Protein AF-A0A7S4MUP8-F1 (afdb_monomer_lite)

Secondary structure (DSSP, 8-state):
--------------PPPP----------------HHHHHHHHHHTT--SSPPPTT-----EES---PPPPP-----------------EEEEEEE-TT-B-HHHHSPP---SS----PPPPEE-TTEEEETTTTEEEE-S-EEEEEEEETTEEEEEEE---SS----TT-EEEEEEEEEETTTEEEEE-SSSSPEEEEEEEETT--SSS-----TT-EEEEEEEE--SSSPPEEEES--TTTGGGTTPPP--TTSTT-SSEEE-SSEEEE--HHHHHHHTSTT-HHHHHHHHTT---EEEE-TTSEEEEE-SSHHHHHHHHHHHHHHTTS-HHHHHHHHHHHHHHHHHHHH--

Organism: NCBI:txid265563

Foldseek 3Di:
DDDDDDDDDDDDDDDDDDDDDQDDDDFDDDPVPPPVVVVVVCVVVVNDDDDDPPPPDLDAAALFAQDDDDDDDDDDDDDDDDDRDFFDKAWDDWAAFFDWCCPVQPPDPPPDDDDDPQDHEAEDEQWDQDPVVRTIGGHHTAIWIWGDHPRYIYIYGDDFDQADDDDALFKAKWFFQDQPPVFWTFTDRSHPATEIEGQQLAQQDDPVRTDDDDGGWMWTWGFHDDPPVDHTYIGQFQPDCNSSSSRQDRDGQPDPSRSTDTDPDFDKDAATLVLLVLVSYNPRLLVVLLVVLSFRKYWDGGSRRIITIDDPDVLSSVLSNVLSRVVVPDDSVVSNVSSVVSSVVSVVVVVVD

pLDDT: mean 72.0, std 25.89, range [21.95, 96.06]

InterPro domains:
  IPR004088 K Homology domain, type 1 [PF15985] (266-314)
  IPR012340 Nucleic acid-binding, OB-fold [G3DSA:2.40.50.140] (166-240)
  IPR012340 Nucleic acid-binding, OB-fold [SSF50249] (162-247)
  IPR026699 Exosome complex RNA-binding protein 1/RRP40/RRP4 [PTHR21321] (93-347)
  IPR036612 K Homology domain, type 1 superfamily [G3DSA:3.30.1370.10] (259-345)
  IPR036612 K Homology domain, type 1 superfamily [SSF54791] (265-346)
  IPR049469 Exosome complex component RRP40, type I KH domain [cd22526] (265-343)

Sequence (353 aa):
ATNSTQLKSTLCYSASPPYHRRHYPRAVVVEVSWERKLYREAAIAGLIRKPPPASASTRIRIIDLPKTANMTSGGGDASSSSGGGGGALTALTVVLPGEDVTSHVLPPDASGGKAKKVRPPKLGSGLRYDPSSRTVAATSAGRLYRRTAGQTSTYMILSNSRRYLPRVGDRIVGIVEETAGGEYYRLNVFGSHPALLHNLSFEGATKRNRPYLSPGSLLYCRVSEVTGVTDPEVSCKVAGDGLADGGARRRDWMTDECTYGELKGGTVLRTSLGLARELLRPDNVVLECLGKAGLAFEVAVGANGLVWVHSDQPEHTVLVCNAVRNSEVMTPPQVRGMVAALVKTVRRDMEEN

Radius of gyration: 25.33 Å; chains: 1; bounding box: 102×39×72 Å

Structure (mmCIF, N/CA/C/O backbone):
data_AF-A0A7S4MUP8-F1
#
_entry.id   AF-A0A7S4MUP8-F1
#
loop_
_atom_site.group_PDB
_atom_site.id
_atom_site.type_symbol
_atom_site.label_atom_id
_atom_site.label_alt_id
_atom_site.label_comp_id
_atom_site.label_asym_id
_atom_site.label_entity_id
_atom_site.label_seq_id
_atom_site.pdbx_PDB_ins_code
_atom_site.Cartn_x
_atom_site.Cartn_y
_atom_site.Cartn_z
_atom_site.occupancy
_atom_site.B_iso_or_equiv
_atom_site.auth_seq_id
_atom_site.auth_comp_id
_atom_site.auth_asym_id
_atom_site.auth_atom_id
_atom_site.pdbx_PDB_model_num
ATOM 1 N N . ALA A 1 1 ? 61.645 3.321 -32.541 1.00 32.91 1 ALA A N 1
ATOM 2 C CA . ALA A 1 1 ? 61.359 3.388 -31.098 1.00 32.91 1 ALA A CA 1
ATOM 3 C C . ALA A 1 1 ? 60.105 4.236 -30.891 1.00 32.91 1 ALA A C 1
ATOM 5 O O . ALA A 1 1 ? 60.098 5.389 -31.289 1.00 32.91 1 ALA A O 1
ATOM 6 N N . THR A 1 2 ? 59.051 3.587 -30.383 1.00 30.72 2 THR A N 1
ATOM 7 C CA . THR A 1 2 ? 57.876 4.125 -29.659 1.00 30.72 2 THR A CA 1
ATOM 8 C C . THR A 1 2 ? 57.058 5.282 -30.258 1.00 30.72 2 THR A C 1
ATOM 10 O O . THR A 1 2 ? 57.292 6.449 -29.960 1.00 30.72 2 THR A O 1
ATOM 13 N N . ASN A 1 3 ? 55.987 4.905 -30.970 1.00 24.45 3 ASN A N 1
ATOM 14 C CA . ASN A 1 3 ? 54.716 5.637 -31.023 1.00 24.45 3 ASN A CA 1
ATOM 15 C C . ASN A 1 3 ? 54.017 5.539 -29.653 1.00 24.45 3 ASN A C 1
ATOM 17 O O . ASN A 1 3 ? 53.851 4.428 -29.149 1.00 24.45 3 ASN A O 1
ATOM 21 N N . SER A 1 4 ? 53.567 6.657 -29.076 1.00 27.50 4 SER A N 1
ATOM 22 C CA . SER A 1 4 ? 52.691 6.666 -27.897 1.00 27.50 4 SER A CA 1
ATOM 23 C C . SER A 1 4 ? 51.293 7.177 -28.262 1.00 27.50 4 SER A C 1
ATOM 25 O O . SER A 1 4 ? 51.043 8.353 -28.503 1.00 27.50 4 SER A O 1
ATOM 27 N N . THR A 1 5 ? 50.355 6.239 -28.315 1.00 26.94 5 THR A N 1
ATOM 28 C CA . THR A 1 5 ? 48.909 6.457 -28.365 1.00 26.94 5 THR A CA 1
ATOM 29 C C . THR A 1 5 ? 48.400 6.916 -26.997 1.00 26.94 5 THR A C 1
ATOM 31 O O . THR A 1 5 ? 48.432 6.140 -26.044 1.00 26.94 5 THR A O 1
ATOM 34 N N . GLN A 1 6 ? 47.885 8.145 -26.890 1.00 26.55 6 GLN A N 1
ATOM 35 C CA . GLN A 1 6 ? 47.022 8.548 -25.773 1.00 26.55 6 GLN A CA 1
ATOM 36 C C . GLN A 1 6 ? 45.551 8.312 -26.138 1.00 26.55 6 GLN A C 1
ATOM 38 O O . GLN A 1 6 ? 44.975 9.005 -26.975 1.00 26.55 6 GLN A O 1
ATOM 43 N N . LEU A 1 7 ? 44.943 7.328 -25.477 1.00 23.34 7 LEU A N 1
ATOM 44 C CA . LEU A 1 7 ? 43.499 7.107 -25.431 1.00 23.34 7 LEU A CA 1
ATOM 45 C C . LEU A 1 7 ? 42.840 8.218 -24.597 1.00 23.34 7 LEU A C 1
ATOM 47 O O . LEU A 1 7 ? 43.040 8.287 -23.387 1.00 23.34 7 LEU A O 1
ATOM 51 N N . LYS A 1 8 ? 42.028 9.072 -25.230 1.00 23.56 8 LYS A N 1
ATOM 52 C CA . LYS A 1 8 ? 41.063 9.937 -24.533 1.00 23.56 8 LYS A CA 1
ATOM 53 C C . LYS A 1 8 ? 39.760 9.164 -24.338 1.00 23.56 8 LYS A C 1
ATOM 55 O O . LYS A 1 8 ? 39.010 8.951 -25.288 1.00 23.56 8 LYS A O 1
ATOM 60 N N . SER A 1 9 ? 39.483 8.756 -23.105 1.00 22.91 9 SER A N 1
ATOM 61 C CA . SER A 1 9 ? 38.186 8.228 -22.685 1.00 22.91 9 SER A CA 1
ATOM 62 C C . SER A 1 9 ? 37.160 9.364 -22.634 1.00 22.91 9 SER A C 1
ATOM 64 O O . SER A 1 9 ? 37.208 10.243 -21.778 1.00 22.91 9 SER A O 1
ATOM 66 N N . THR A 1 10 ? 36.219 9.368 -23.576 1.00 23.52 10 THR A N 1
ATOM 67 C CA . THR A 1 10 ? 35.037 10.238 -23.517 1.00 23.52 10 THR A CA 1
ATOM 68 C C . THR A 1 10 ? 33.916 9.455 -22.841 1.00 23.52 10 THR A C 1
ATOM 70 O O . THR A 1 10 ? 33.230 8.656 -23.470 1.00 23.52 10 THR A O 1
ATOM 73 N N . LEU A 1 11 ? 33.768 9.643 -21.530 1.00 22.59 11 LEU A N 1
ATOM 74 C CA . LEU A 1 11 ? 32.592 9.216 -20.775 1.00 22.59 11 LEU A CA 1
ATOM 75 C C . LEU A 1 11 ? 31.428 10.147 -21.140 1.00 22.59 11 LEU A C 1
ATOM 77 O O . LEU A 1 11 ? 31.345 11.276 -20.659 1.00 22.59 11 LEU A O 1
ATOM 81 N N . CYS A 1 12 ? 30.533 9.687 -22.012 1.00 22.53 12 CYS A N 1
ATOM 82 C CA . CYS A 1 12 ? 29.264 10.359 -22.264 1.00 22.53 12 CYS A CA 1
ATOM 83 C C . CYS A 1 12 ? 28.338 10.172 -21.052 1.00 22.53 12 CYS A C 1
ATOM 85 O O . CYS A 1 12 ? 27.703 9.133 -20.892 1.00 22.53 12 CYS A O 1
ATOM 87 N N . TYR A 1 13 ? 28.256 11.199 -20.207 1.00 22.00 13 TYR A N 1
ATOM 88 C CA . TYR A 1 13 ? 27.188 11.367 -19.223 1.00 22.00 13 TYR A CA 1
ATOM 89 C C . TYR A 1 13 ? 25.852 11.506 -19.973 1.00 22.00 13 TYR A C 1
ATOM 91 O O . TYR A 1 13 ? 25.621 12.500 -20.664 1.00 22.00 13 TYR A O 1
ATOM 99 N N . SER A 1 14 ? 24.964 10.513 -19.873 1.00 23.41 14 SER A N 1
ATOM 100 C CA . SER A 1 14 ? 23.588 10.654 -20.354 1.00 23.41 14 SER A CA 1
ATOM 101 C C . SER A 1 14 ? 22.820 11.545 -19.378 1.00 23.41 14 SER A C 1
ATOM 103 O O . SER A 1 14 ? 22.466 11.117 -18.280 1.00 23.41 14 SER A O 1
ATOM 105 N N . ALA A 1 15 ? 22.593 12.795 -19.769 1.00 22.56 15 ALA A N 1
ATOM 106 C CA . ALA A 1 15 ? 21.774 13.740 -19.028 1.00 22.56 15 ALA A CA 1
ATOM 107 C C . ALA A 1 15 ? 20.335 13.213 -18.858 1.00 22.56 15 ALA A C 1
ATOM 109 O O . ALA A 1 15 ? 19.653 12.887 -19.831 1.00 22.56 15 ALA A O 1
ATOM 110 N N . SER A 1 16 ? 19.875 13.146 -17.609 1.00 23.06 16 SER A N 1
ATOM 111 C CA . SER A 1 16 ? 18.488 12.853 -17.244 1.00 23.06 16 SER A CA 1
ATOM 112 C C . SER A 1 16 ? 17.545 13.940 -17.787 1.00 23.06 16 SER A C 1
ATOM 114 O O . SER A 1 16 ? 17.821 15.126 -17.591 1.00 23.06 16 SER A O 1
ATOM 116 N N . PRO A 1 17 ? 16.422 13.598 -18.445 1.00 22.45 17 PRO A N 1
ATOM 117 C CA . PRO A 1 17 ? 15.478 14.600 -18.925 1.00 22.45 17 PRO A CA 1
ATOM 118 C C . PRO A 1 17 ? 14.646 15.198 -17.770 1.00 22.45 17 PRO A C 1
ATOM 120 O O . PRO A 1 17 ? 14.425 14.535 -16.753 1.00 22.45 17 PRO A O 1
ATOM 123 N N . PRO A 1 18 ? 14.142 16.438 -17.921 1.00 23.48 18 PRO A N 1
ATOM 124 C CA . PRO A 1 18 ? 13.444 17.162 -16.862 1.00 23.48 18 PRO A CA 1
ATOM 125 C C . PRO A 1 18 ? 12.085 16.530 -16.513 1.00 23.48 18 PRO A C 1
ATOM 127 O O . PRO A 1 18 ? 11.297 16.145 -17.382 1.00 23.48 18 PRO A O 1
ATOM 130 N N . TYR A 1 19 ? 11.801 16.452 -15.210 1.00 26.02 19 TYR A N 1
ATOM 131 C CA . TYR A 1 19 ? 10.554 15.950 -14.630 1.00 26.02 19 TYR A CA 1
ATOM 132 C C . TYR A 1 19 ? 9.358 16.844 -15.005 1.00 26.02 19 TYR A C 1
ATOM 134 O O . TYR A 1 19 ? 9.199 17.951 -14.492 1.00 26.02 19 TYR A O 1
ATOM 142 N N . HIS A 1 20 ? 8.460 16.345 -15.858 1.00 23.77 20 HIS A N 1
ATOM 143 C CA . HIS A 1 20 ? 7.166 16.986 -16.103 1.00 23.77 20 HIS A CA 1
ATOM 144 C C . HIS A 1 20 ? 6.154 16.632 -15.002 1.00 23.77 20 HIS A C 1
ATOM 146 O O . HIS A 1 20 ? 5.812 15.463 -14.799 1.00 23.77 20 HIS A O 1
ATOM 152 N N . ARG A 1 21 ? 5.639 17.672 -14.329 1.00 24.55 21 ARG A N 1
ATOM 153 C CA . ARG A 1 21 ? 4.486 17.618 -13.416 1.00 24.55 21 ARG A CA 1
ATOM 154 C C . ARG A 1 21 ? 3.283 16.974 -14.112 1.00 24.55 21 ARG A C 1
ATOM 156 O O . ARG A 1 21 ? 2.872 17.408 -15.187 1.00 24.55 21 ARG A O 1
ATOM 163 N N . ARG A 1 22 ? 2.700 15.947 -13.485 1.00 28.09 22 ARG A N 1
ATOM 164 C CA . ARG A 1 22 ? 1.406 15.386 -13.893 1.00 28.09 22 ARG A CA 1
ATOM 165 C C . ARG A 1 22 ? 0.297 16.341 -13.447 1.00 28.09 22 ARG A C 1
ATOM 167 O O . ARG A 1 22 ? 0.105 16.524 -12.251 1.00 28.09 22 ARG A O 1
ATOM 174 N N . HIS A 1 23 ? -0.421 16.927 -14.401 1.00 21.98 23 HIS A N 1
ATOM 175 C CA . HIS A 1 23 ? -1.696 17.594 -14.144 1.00 21.98 23 HIS A CA 1
ATOM 176 C C . HIS A 1 23 ? -2.782 16.530 -13.947 1.00 21.98 23 HIS A C 1
ATOM 178 O O . HIS A 1 23 ? -3.037 15.738 -14.855 1.00 21.98 23 HIS A O 1
ATOM 184 N N . TYR A 1 24 ? -3.414 16.520 -12.775 1.00 26.86 24 TYR A N 1
ATOM 185 C CA . TYR A 1 24 ? -4.692 15.845 -12.555 1.00 26.86 24 TYR A CA 1
ATOM 186 C C . TYR A 1 24 ? -5.810 16.902 -12.448 1.00 26.86 24 TYR A C 1
ATOM 188 O O . TYR A 1 24 ? -5.550 18.031 -12.024 1.00 26.86 24 TYR A O 1
ATOM 196 N N . PRO A 1 25 ? -7.043 16.586 -12.874 1.00 24.00 25 PRO A N 1
ATOM 197 C CA . PRO A 1 25 ? -8.175 17.495 -12.749 1.00 24.00 25 PRO A CA 1
ATOM 198 C C . PRO A 1 25 ? -8.601 17.698 -11.283 1.00 24.00 25 PRO A C 1
ATOM 200 O O . PRO A 1 25 ? -8.337 16.877 -10.410 1.00 24.00 25 PRO A O 1
ATOM 203 N N . ARG A 1 26 ? -9.243 18.850 -11.061 1.00 25.00 26 ARG A N 1
ATOM 204 C CA . ARG A 1 26 ? -9.629 19.484 -9.788 1.00 25.00 26 ARG A CA 1
ATOM 205 C C . ARG A 1 26 ? -10.250 18.528 -8.755 1.00 25.00 26 ARG A C 1
ATOM 207 O O . ARG A 1 26 ? -11.193 17.810 -9.070 1.00 25.00 26 ARG A O 1
ATOM 214 N N . ALA A 1 27 ? -9.779 18.613 -7.507 1.00 25.55 27 ALA A N 1
ATOM 215 C CA . ALA A 1 27 ? -10.305 17.871 -6.362 1.00 25.55 27 ALA A CA 1
ATOM 216 C C . ALA A 1 27 ? -11.197 18.755 -5.469 1.00 25.55 27 ALA A C 1
ATOM 218 O O . ALA A 1 27 ? -10.834 19.878 -5.118 1.00 25.55 27 ALA A O 1
ATOM 219 N N . VAL A 1 28 ? -12.351 18.212 -5.075 1.00 22.22 28 VAL A N 1
ATOM 220 C CA . VAL A 1 28 ? -13.222 18.723 -4.009 1.00 22.22 28 VAL A CA 1
ATOM 221 C C . VAL A 1 28 ? -13.242 17.675 -2.898 1.00 22.22 28 VAL A C 1
ATOM 223 O O . VAL A 1 28 ? -13.447 16.487 -3.152 1.00 22.22 28 VAL A O 1
ATOM 226 N N . VAL A 1 29 ? -13.030 18.124 -1.662 1.00 25.91 29 VAL A N 1
ATOM 227 C CA . VAL A 1 29 ? -13.258 17.342 -0.442 1.00 25.91 29 VAL A CA 1
ATOM 228 C C . VAL A 1 29 ? -14.722 16.898 -0.450 1.00 25.91 29 VAL A C 1
ATOM 230 O O . VAL A 1 29 ? -15.600 17.747 -0.339 1.00 25.91 29 VAL A O 1
ATOM 233 N N . VAL A 1 30 ? -15.008 15.596 -0.584 1.00 23.12 30 VAL A N 1
ATOM 234 C CA . VAL A 1 30 ? -16.360 15.100 -0.250 1.00 23.12 30 VAL A CA 1
ATOM 235 C C . VAL A 1 30 ? -16.336 14.613 1.182 1.00 23.12 30 VAL A C 1
ATOM 237 O O . VAL A 1 30 ? -15.930 13.490 1.473 1.00 23.12 30 VAL A O 1
ATOM 240 N N . GLU A 1 31 ? -16.710 15.541 2.054 1.00 23.02 31 GLU A N 1
ATOM 241 C CA . GLU A 1 31 ? -17.488 15.255 3.246 1.00 23.02 31 GLU A CA 1
ATOM 242 C C . GLU A 1 31 ? -18.762 14.551 2.758 1.00 23.02 31 GLU A C 1
ATOM 244 O O . GLU A 1 31 ? -19.557 15.125 2.011 1.00 23.02 31 GLU A O 1
ATOM 249 N N . VAL A 1 32 ? -18.941 13.281 3.109 1.00 25.19 32 VAL A N 1
ATOM 250 C CA . VAL A 1 32 ? -20.196 12.561 2.862 1.00 25.19 32 VAL A CA 1
ATOM 251 C C . VAL A 1 32 ? -21.189 13.050 3.924 1.00 25.19 32 VAL A C 1
ATOM 253 O O . VAL A 1 32 ? -21.483 12.371 4.896 1.00 25.19 32 VAL A O 1
ATOM 256 N N . SER A 1 33 ? -21.655 14.292 3.773 1.00 25.69 33 SER A N 1
ATOM 257 C CA . SER A 1 33 ? -22.649 14.937 4.639 1.00 25.69 33 SER A CA 1
ATOM 258 C C . SER A 1 33 ? -24.054 14.496 4.217 1.00 25.69 33 SER A C 1
ATOM 260 O O . SER A 1 33 ? -24.808 15.258 3.617 1.00 25.69 33 SER A O 1
ATOM 262 N N . TRP A 1 34 ? -24.400 13.229 4.467 1.00 26.42 34 TRP A N 1
ATOM 263 C CA . TRP A 1 34 ? -25.781 12.744 4.297 1.00 26.42 34 TRP A CA 1
ATOM 264 C C . TRP A 1 34 ? -26.646 13.033 5.529 1.00 26.42 34 TRP A C 1
ATOM 266 O O . TRP A 1 34 ? -27.855 13.220 5.409 1.00 26.42 34 TRP A O 1
ATOM 276 N N . GLU A 1 35 ? -26.031 13.182 6.703 1.00 32.72 35 GLU A N 1
ATOM 277 C CA . GLU A 1 35 ? -26.761 13.350 7.963 1.00 32.72 35 GLU A CA 1
ATOM 278 C C . GLU A 1 35 ? -27.394 14.738 8.114 1.00 32.72 35 GLU A C 1
ATOM 280 O O . GLU A 1 35 ? -28.516 14.838 8.595 1.00 32.72 35 GLU A O 1
ATOM 285 N N . ARG A 1 36 ? -26.771 15.829 7.639 1.00 34.06 36 ARG A N 1
ATOM 286 C CA . ARG A 1 36 ? -27.333 17.180 7.866 1.00 34.06 36 ARG A CA 1
ATOM 287 C C . ARG A 1 36 ? -28.629 17.453 7.099 1.00 34.06 36 ARG A C 1
ATOM 289 O O . ARG A 1 36 ? -29.404 18.302 7.536 1.00 34.06 36 ARG A O 1
ATOM 296 N N . LYS A 1 37 ? -28.866 16.776 5.968 1.00 34.44 37 LYS A N 1
ATOM 297 C CA . LYS A 1 37 ? -30.051 17.006 5.122 1.00 34.44 37 LYS A CA 1
ATOM 298 C C . LYS A 1 37 ? -31.267 16.227 5.634 1.00 34.44 37 LYS A C 1
ATOM 300 O O . LYS A 1 37 ? -32.294 16.842 5.892 1.00 34.44 37 LYS A O 1
ATOM 305 N N . LEU A 1 38 ? -31.088 14.935 5.925 1.00 37.19 38 LEU A N 1
ATOM 306 C CA . LEU A 1 38 ? -32.097 14.090 6.579 1.00 37.19 38 LEU A CA 1
ATOM 307 C C . LEU A 1 38 ? -32.457 14.600 7.983 1.00 37.19 38 LEU A C 1
ATOM 309 O O . LEU A 1 38 ? -33.626 14.601 8.354 1.00 37.19 38 LEU A O 1
ATOM 313 N N . TYR A 1 39 ? -31.481 15.115 8.741 1.00 38.47 39 TYR A N 1
ATOM 314 C CA . TYR A 1 39 ? -31.734 15.677 10.071 1.00 38.47 39 TYR A CA 1
ATOM 315 C C . TYR A 1 39 ? -32.453 17.033 10.018 1.00 38.47 39 TYR A C 1
ATOM 317 O O . TYR A 1 39 ? -33.311 17.301 10.854 1.00 38.47 39 TYR A O 1
ATOM 325 N N . ARG A 1 40 ? -32.161 17.886 9.020 1.00 38.62 40 ARG A N 1
ATOM 326 C CA . ARG A 1 40 ? -32.933 19.121 8.782 1.00 38.62 40 ARG A CA 1
ATOM 327 C C . ARG A 1 40 ? -34.379 18.807 8.417 1.00 38.62 40 ARG A C 1
ATOM 329 O O . ARG A 1 40 ? -35.272 19.437 8.964 1.00 38.62 40 ARG A O 1
ATOM 336 N N . GLU A 1 41 ? -34.608 17.832 7.544 1.00 40.69 41 GLU A N 1
ATOM 337 C CA . GLU A 1 41 ? -35.955 17.431 7.125 1.00 40.69 41 GLU A CA 1
ATOM 338 C C . GLU A 1 41 ? -36.743 16.782 8.283 1.00 40.69 41 GLU A C 1
ATOM 340 O O . GLU A 1 41 ? -37.900 17.135 8.501 1.00 40.69 41 GLU A O 1
ATOM 345 N N . ALA A 1 42 ? -36.104 15.947 9.113 1.00 39.66 42 ALA A N 1
ATOM 346 C CA . ALA A 1 42 ? -36.721 15.338 10.298 1.00 39.66 42 ALA A CA 1
ATOM 347 C C . ALA A 1 42 ? -36.966 16.326 11.462 1.00 39.66 42 ALA A C 1
ATOM 349 O O . ALA A 1 42 ? -37.941 16.179 12.202 1.00 39.66 42 ALA A O 1
ATOM 350 N N . ALA A 1 43 ? -36.114 17.349 11.619 1.00 40.09 43 ALA A N 1
ATOM 351 C CA . ALA A 1 43 ? -36.291 18.413 12.611 1.00 40.09 43 ALA A CA 1
ATOM 352 C C . ALA A 1 43 ? -37.380 19.420 12.199 1.00 40.09 43 ALA A C 1
ATOM 354 O O . ALA A 1 43 ? -38.156 19.853 13.047 1.00 40.09 43 ALA A O 1
ATOM 355 N N . ILE A 1 44 ? -37.481 19.749 10.904 1.00 49.50 44 ILE A N 1
ATOM 356 C CA . ILE A 1 44 ? -38.567 20.578 10.349 1.00 49.50 44 ILE A CA 1
ATOM 357 C C . ILE A 1 44 ? -39.917 19.847 10.458 1.00 49.50 44 ILE A C 1
ATOM 359 O O . ILE A 1 44 ? -40.933 20.484 10.720 1.00 49.50 44 ILE A O 1
ATOM 363 N N . ALA A 1 45 ? -39.926 18.514 10.343 1.00 48.34 45 ALA A N 1
ATOM 364 C CA . ALA A 1 45 ? -41.107 17.671 10.552 1.00 48.34 45 ALA A CA 1
ATOM 365 C C . ALA A 1 45 ? -41.455 17.406 12.037 1.00 48.34 45 ALA A C 1
ATOM 367 O O . ALA A 1 45 ? -42.402 16.676 12.321 1.00 48.34 45 ALA A O 1
ATOM 368 N N . GLY A 1 46 ? -40.706 17.968 12.996 1.00 35.59 46 GLY A N 1
ATOM 369 C CA . GLY A 1 46 ? -41.013 17.879 14.431 1.00 35.59 46 GLY A CA 1
ATOM 370 C C . GLY A 1 46 ? -40.827 16.4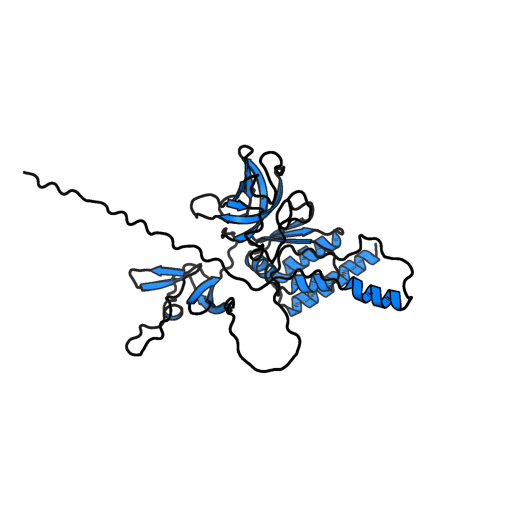97 15.076 1.00 35.59 46 GLY A C 1
ATOM 371 O O . GLY A 1 46 ? -41.280 16.295 16.203 1.00 35.59 46 GLY A O 1
ATOM 372 N N . LEU A 1 47 ? -40.158 15.550 14.405 1.00 43.38 47 LEU A N 1
ATOM 373 C CA . LEU A 1 47 ? -40.071 14.147 14.839 1.00 43.38 47 LEU A CA 1
ATOM 374 C C . LEU A 1 47 ? -38.984 13.864 15.900 1.00 43.38 47 LEU A C 1
ATOM 376 O O . LEU A 1 47 ? -38.963 12.773 16.465 1.00 43.38 47 LEU A O 1
ATOM 380 N N . ILE A 1 48 ? -38.070 14.805 16.188 1.00 36.94 48 ILE A N 1
ATOM 381 C CA . ILE A 1 48 ? -36.909 14.585 17.078 1.00 36.94 48 ILE A CA 1
ATOM 382 C C . ILE A 1 48 ? -36.684 15.806 17.991 1.00 36.94 48 ILE A C 1
ATOM 384 O O . ILE A 1 48 ? -36.529 16.924 17.508 1.00 36.94 48 ILE A O 1
ATOM 388 N N . ARG A 1 49 ? -36.640 15.603 19.321 1.00 40.16 49 ARG A N 1
ATOM 389 C CA . ARG A 1 49 ? -36.513 16.681 20.336 1.00 40.16 49 ARG A CA 1
ATOM 390 C C . ARG A 1 49 ? -35.101 16.919 20.890 1.00 40.16 49 ARG A C 1
ATOM 392 O O . ARG A 1 49 ? -34.910 17.899 21.605 1.00 40.16 49 ARG A O 1
ATOM 399 N N . LYS A 1 50 ? -34.109 16.067 20.606 1.00 31.94 50 LYS A N 1
ATOM 400 C CA . LYS A 1 50 ? -32.727 16.254 21.091 1.00 31.94 50 LYS A CA 1
ATOM 401 C C . LYS A 1 50 ? -31.693 15.871 20.027 1.00 31.94 50 LYS A C 1
ATOM 403 O O . LYS A 1 50 ? -31.905 14.866 19.355 1.00 31.94 50 LYS A O 1
ATOM 408 N N . PRO A 1 51 ? -30.599 16.643 19.871 1.00 31.62 51 PRO A N 1
ATOM 409 C CA . PRO A 1 51 ? -29.478 16.264 19.015 1.00 31.62 51 PRO A CA 1
ATOM 410 C C . PRO A 1 51 ? -28.796 14.988 19.540 1.00 31.62 51 PRO A C 1
ATOM 412 O O . PRO A 1 51 ? -28.695 14.831 20.761 1.00 31.62 51 PRO A O 1
ATOM 415 N N . PRO A 1 52 ? -28.313 14.086 18.663 1.00 30.98 52 PRO A N 1
ATOM 416 C CA . PRO A 1 52 ? -27.452 12.988 19.083 1.00 30.98 52 PRO A CA 1
ATOM 417 C C . PRO A 1 52 ? -26.127 13.533 19.650 1.00 30.98 52 PRO A C 1
ATOM 419 O O . PRO A 1 52 ? -25.709 14.641 19.289 1.00 30.98 52 PRO A O 1
ATOM 422 N N . PRO A 1 53 ? -25.455 12.784 20.544 1.00 27.95 53 PRO A N 1
ATOM 423 C CA . PRO A 1 53 ? -24.151 13.171 21.068 1.00 27.95 53 PRO A CA 1
ATOM 424 C C . PRO A 1 53 ? -23.153 13.362 19.917 1.00 27.95 53 PRO A C 1
ATOM 426 O O . PRO A 1 53 ? -23.136 12.591 18.959 1.00 27.95 53 PRO A O 1
ATOM 429 N N . ALA A 1 54 ? -22.302 14.386 20.025 1.00 33.31 54 ALA A N 1
ATOM 430 C CA . ALA A 1 54 ? -21.394 14.864 18.974 1.00 33.31 54 ALA A CA 1
ATOM 431 C C . ALA A 1 54 ? -20.364 13.834 18.445 1.00 33.31 54 ALA A C 1
ATOM 433 O O . ALA A 1 54 ? -19.586 14.165 17.552 1.00 33.31 54 ALA A O 1
ATOM 434 N N . SER A 1 55 ? -20.351 12.603 18.969 1.00 32.56 55 SER A N 1
ATOM 435 C CA . SER A 1 55 ? -19.456 11.518 18.550 1.00 32.56 55 SER A CA 1
ATOM 436 C C . SER A 1 55 ? -20.087 10.532 17.553 1.00 32.56 55 SER A C 1
ATOM 438 O O . SER A 1 55 ? -19.362 9.743 16.958 1.00 32.56 55 SER A O 1
ATOM 440 N N . ALA A 1 56 ? -21.400 10.584 17.305 1.00 28.03 56 ALA A N 1
ATOM 441 C CA . ALA A 1 56 ? -22.089 9.648 16.410 1.00 28.03 56 ALA A CA 1
ATOM 442 C C . ALA A 1 56 ? -22.120 10.139 14.951 1.00 28.03 56 ALA A C 1
ATOM 444 O O . ALA A 1 56 ? -23.174 10.190 14.330 1.00 28.03 56 ALA A O 1
ATOM 445 N N . SER A 1 57 ? -20.969 10.544 14.411 1.00 31.91 57 SER A N 1
ATOM 446 C CA . SER A 1 57 ? -20.809 10.698 12.964 1.00 31.91 57 SER A CA 1
ATOM 447 C C . SER A 1 57 ? -20.109 9.444 12.470 1.00 31.91 57 SER A C 1
ATOM 449 O O . SER A 1 57 ? -18.970 9.199 12.867 1.00 31.91 57 SER A O 1
ATOM 451 N N . THR A 1 58 ? -20.767 8.640 11.632 1.00 29.61 58 THR A N 1
ATOM 452 C CA . THR A 1 58 ? -20.144 7.493 10.953 1.00 29.61 58 THR A CA 1
ATOM 453 C C . THR A 1 58 ? -19.034 8.009 10.032 1.00 29.61 58 THR A C 1
ATOM 455 O O . THR A 1 58 ? -19.228 8.249 8.840 1.00 29.61 58 THR A O 1
ATOM 458 N N . ARG A 1 59 ? -17.850 8.262 10.596 1.00 35.69 59 ARG A N 1
ATOM 459 C CA . ARG A 1 59 ? -16.682 8.748 9.867 1.00 35.69 59 ARG A CA 1
ATOM 460 C C . ARG A 1 59 ? -15.937 7.551 9.320 1.00 35.69 59 ARG A C 1
ATOM 462 O O . ARG A 1 59 ? -15.156 6.921 10.018 1.00 35.69 59 ARG A O 1
ATOM 469 N N . ILE A 1 60 ? -16.145 7.276 8.041 1.00 35.38 60 ILE A N 1
ATOM 470 C CA . ILE A 1 60 ? -15.213 6.435 7.303 1.00 35.38 60 ILE A CA 1
ATOM 471 C C . ILE A 1 60 ? -14.080 7.341 6.840 1.00 35.38 60 ILE A C 1
ATOM 473 O O . ILE A 1 60 ? -14.209 8.060 5.843 1.00 35.38 60 ILE A O 1
ATOM 477 N N . ARG A 1 61 ? -12.973 7.352 7.585 1.00 40.69 61 ARG A N 1
ATOM 478 C CA . ARG A 1 61 ? -11.738 7.989 7.120 1.00 40.69 61 ARG A CA 1
ATOM 479 C C . ARG A 1 61 ? -10.984 6.983 6.257 1.00 40.69 61 ARG A C 1
ATOM 481 O O . ARG A 1 61 ? -10.205 6.171 6.742 1.00 40.69 61 ARG A O 1
ATOM 488 N N . ILE A 1 62 ? -11.250 7.036 4.954 1.00 49.94 62 ILE A N 1
ATOM 489 C CA . ILE A 1 62 ? -10.408 6.373 3.956 1.00 49.94 62 ILE A CA 1
ATOM 490 C C . ILE A 1 62 ? -9.302 7.358 3.601 1.00 49.94 62 ILE A C 1
ATOM 492 O O . ILE A 1 62 ? -9.567 8.382 2.970 1.00 49.94 62 ILE A O 1
ATOM 496 N N . ILE A 1 63 ? -8.079 7.061 4.036 1.00 50.94 63 ILE A N 1
ATOM 497 C CA . ILE A 1 63 ? -6.933 7.968 3.879 1.00 50.94 63 ILE A CA 1
ATOM 498 C C . ILE A 1 63 ? -6.555 8.139 2.395 1.00 50.94 63 ILE A C 1
ATOM 500 O O . ILE A 1 63 ? -5.997 9.165 2.021 1.00 50.94 63 ILE A O 1
ATOM 504 N N . ASP A 1 64 ? -6.946 7.204 1.518 1.00 44.50 64 ASP A N 1
ATOM 505 C CA . ASP A 1 64 ? -6.657 7.287 0.086 1.00 44.50 64 ASP A CA 1
ATOM 506 C C . ASP A 1 64 ? -7.726 6.663 -0.815 1.00 44.50 64 ASP A C 1
ATOM 508 O O . ASP A 1 64 ? -7.743 5.454 -1.031 1.00 44.50 64 ASP A O 1
ATOM 512 N N . LEU A 1 65 ? -8.542 7.507 -1.457 1.00 35.69 65 LEU A N 1
ATOM 513 C CA . LEU A 1 65 ? -9.196 7.177 -2.730 1.00 35.69 65 LEU A CA 1
ATOM 514 C C . LEU A 1 65 ? -9.185 8.413 -3.652 1.00 35.69 65 LEU A C 1
ATOM 516 O O . LEU A 1 65 ? -9.736 9.454 -3.286 1.00 35.69 65 LEU A O 1
ATOM 520 N N . PRO A 1 66 ? -8.612 8.335 -4.868 1.00 30.44 66 PRO A N 1
ATOM 521 C CA . PRO A 1 66 ? -8.732 9.405 -5.855 1.00 30.44 66 PRO A CA 1
ATOM 522 C C . PRO A 1 66 ? -10.143 9.407 -6.460 1.00 30.44 66 PRO A C 1
ATOM 524 O O . PRO A 1 66 ? -10.472 8.550 -7.274 1.00 30.44 66 PRO A O 1
ATOM 527 N N . LYS A 1 67 ? -11.002 10.360 -6.085 1.00 31.61 67 LYS A N 1
ATOM 528 C CA . LYS A 1 67 ? -12.384 10.410 -6.596 1.00 31.61 67 LYS A CA 1
ATOM 529 C C . LYS A 1 67 ? -12.460 10.667 -8.105 1.00 31.61 67 LYS A C 1
ATOM 531 O O . LYS A 1 67 ? -11.837 11.591 -8.622 1.00 31.61 67 LYS A O 1
ATOM 536 N N . THR A 1 68 ? -13.319 9.909 -8.785 1.00 28.91 68 THR A N 1
ATOM 537 C CA . THR A 1 68 ? -13.854 10.241 -10.111 1.00 28.91 68 THR A CA 1
ATOM 538 C C . THR A 1 68 ? -15.166 11.012 -9.957 1.00 28.91 68 THR A C 1
ATOM 540 O O . THR A 1 68 ? -16.035 10.613 -9.184 1.00 28.91 68 THR A O 1
ATOM 543 N N . ALA A 1 69 ? -15.316 12.117 -10.687 1.00 26.64 69 ALA A N 1
ATOM 544 C CA . ALA A 1 69 ? -16.570 12.860 -10.774 1.00 26.64 69 ALA A CA 1
ATOM 545 C C . ALA A 1 69 ? -17.646 12.023 -11.496 1.00 26.64 69 ALA A C 1
ATOM 547 O O . ALA A 1 69 ? -17.375 11.496 -12.573 1.00 26.64 69 ALA A O 1
ATOM 548 N N . ASN A 1 70 ? -18.852 11.929 -10.922 1.00 27.70 70 ASN A N 1
ATOM 549 C CA . ASN A 1 70 ? -20.033 11.369 -11.585 1.00 27.70 70 ASN A CA 1
ATOM 550 C C . ASN A 1 70 ? -20.947 12.492 -12.095 1.00 27.70 70 ASN A C 1
ATOM 552 O O . ASN A 1 70 ? -21.153 13.501 -11.423 1.00 27.70 70 ASN A O 1
ATOM 556 N N . MET A 1 71 ? -21.459 12.272 -13.304 1.00 26.52 71 MET A N 1
ATOM 557 C CA . MET A 1 71 ? -22.299 13.147 -14.122 1.00 26.52 71 MET A CA 1
ATOM 558 C C . MET A 1 71 ? -23.731 13.270 -13.574 1.00 26.52 71 MET A C 1
ATOM 560 O O . MET A 1 71 ? -24.310 12.276 -13.141 1.00 26.52 71 MET A O 1
ATOM 564 N N . THR A 1 72 ? -24.342 14.450 -13.729 1.00 25.58 72 THR A N 1
ATOM 565 C CA . THR A 1 72 ? -25.805 14.630 -13.796 1.00 25.58 72 THR A CA 1
ATOM 566 C C . THR A 1 72 ? -26.171 15.586 -14.938 1.00 25.58 72 THR A C 1
ATOM 568 O O . THR A 1 72 ? -25.727 16.729 -14.944 1.00 25.58 72 THR A O 1
ATOM 571 N N . SER A 1 73 ? -26.948 15.053 -15.889 1.00 29.11 73 SER A N 1
ATOM 572 C CA . SER A 1 73 ? -27.956 15.659 -16.789 1.00 29.11 73 SER A CA 1
ATOM 573 C C . SER A 1 73 ? -27.865 17.137 -17.219 1.00 29.11 73 SER A C 1
ATOM 575 O O . SER A 1 73 ? -28.024 18.038 -16.400 1.00 29.11 73 SER A O 1
ATOM 577 N N . GLY A 1 74 ? -27.845 17.361 -18.539 1.00 22.16 74 GLY A N 1
ATOM 578 C CA . GLY A 1 74 ? -28.244 18.618 -19.188 1.00 22.16 74 GLY A CA 1
ATOM 579 C C . GLY A 1 74 ? -27.686 18.726 -20.610 1.00 22.16 74 GLY A C 1
ATOM 580 O O . GLY A 1 74 ? -26.473 18.719 -20.779 1.00 22.16 74 GLY A O 1
ATOM 581 N N . GLY A 1 75 ? -28.556 18.756 -21.624 1.00 24.73 75 GLY A N 1
ATOM 582 C CA . GLY A 1 75 ? -28.173 18.869 -23.036 1.00 24.73 75 GLY A CA 1
ATOM 583 C C . GLY A 1 75 ? -27.651 20.256 -23.430 1.00 24.73 75 GLY A C 1
ATOM 584 O O . GLY A 1 75 ? -27.896 21.238 -22.733 1.00 24.73 75 GLY A O 1
ATOM 585 N N . GLY A 1 76 ? -26.964 20.318 -24.573 1.00 21.95 76 GLY A N 1
ATOM 586 C CA . GLY A 1 76 ? -26.537 21.560 -25.222 1.00 21.95 76 GLY A CA 1
ATOM 587 C C . GLY A 1 76 ? -25.177 21.435 -25.907 1.00 21.95 76 GLY A C 1
ATOM 588 O O . GLY A 1 76 ? -24.195 21.048 -25.280 1.00 21.95 76 GLY A O 1
ATOM 589 N N . ASP A 1 77 ? -25.154 21.743 -27.200 1.00 23.64 77 ASP A N 1
ATOM 590 C CA . ASP A 1 77 ? -24.017 21.661 -28.114 1.00 23.64 77 ASP A CA 1
ATOM 591 C C . ASP A 1 77 ? -22.819 22.569 -27.765 1.00 23.64 77 ASP A C 1
ATOM 593 O O . ASP A 1 77 ? -22.929 23.558 -27.044 1.00 23.64 77 ASP A O 1
ATOM 597 N N . ALA A 1 78 ? -21.710 22.262 -28.448 1.00 23.39 78 ALA A N 1
ATOM 598 C CA . ALA A 1 78 ? -20.553 23.101 -28.769 1.00 23.39 78 ALA A CA 1
ATOM 599 C C . ALA A 1 78 ? -19.244 22.895 -27.974 1.00 23.39 78 ALA A C 1
ATOM 601 O O . ALA A 1 78 ? -19.144 22.863 -26.752 1.00 23.39 78 ALA A O 1
ATOM 602 N N . SER A 1 79 ? -18.203 22.773 -28.792 1.00 25.22 79 SER A N 1
ATOM 603 C CA . SER A 1 79 ? -16.783 22.555 -28.548 1.00 25.22 79 SER A CA 1
ATOM 604 C C . SER A 1 79 ? -16.112 23.477 -27.525 1.00 25.22 79 SER A C 1
ATOM 606 O O . SER A 1 79 ? -16.149 24.694 -27.675 1.00 25.22 79 SER A O 1
ATOM 608 N N . SER A 1 80 ? -15.305 22.904 -26.626 1.00 23.36 80 SER A N 1
ATOM 609 C CA . SER A 1 80 ? -13.949 23.408 -26.346 1.00 23.36 80 SER A CA 1
ATOM 610 C C . SER A 1 80 ? -13.108 22.392 -25.563 1.00 23.36 80 SER A C 1
ATOM 612 O O . SER A 1 80 ? -13.561 21.685 -24.667 1.00 23.36 80 SER A O 1
ATOM 614 N N . SER A 1 81 ? -11.851 22.292 -25.976 1.00 27.03 81 SER A N 1
ATOM 615 C CA . SER A 1 81 ? -10.817 21.372 -25.517 1.00 27.03 81 SER A CA 1
ATOM 616 C C . SER A 1 81 ? -10.266 21.711 -24.129 1.00 27.03 81 SER A C 1
ATOM 618 O O . SER A 1 81 ? -9.784 22.822 -23.918 1.00 27.03 81 SER A O 1
ATOM 620 N N . SER A 1 82 ? -10.160 20.721 -23.238 1.00 23.88 82 SER A N 1
ATOM 621 C CA . SER A 1 82 ? -9.123 20.715 -22.195 1.00 23.88 82 SER A CA 1
ATOM 622 C C . SER A 1 82 ? -8.688 19.279 -21.873 1.00 23.88 82 SER A C 1
ATOM 624 O O . SER A 1 82 ? -9.467 18.432 -21.445 1.00 23.88 82 SER A O 1
ATOM 626 N N . GLY A 1 83 ? -7.427 18.981 -22.199 1.00 26.33 83 GLY A N 1
ATOM 627 C CA . GLY A 1 83 ? -6.830 17.652 -22.126 1.00 26.33 83 GLY A CA 1
ATOM 628 C C . GLY A 1 83 ? -6.239 17.341 -20.753 1.00 26.33 83 GLY A C 1
ATOM 629 O O . GLY A 1 83 ? -5.432 18.099 -20.223 1.00 26.33 83 GLY A O 1
ATOM 630 N N . GLY A 1 84 ? -6.600 16.174 -20.223 1.00 26.39 84 GLY A N 1
ATOM 631 C CA . GLY A 1 84 ? -6.049 15.611 -18.989 1.00 26.39 84 GLY A CA 1
ATOM 632 C C . GLY A 1 84 ? -6.535 14.182 -18.742 1.00 26.39 84 GLY A C 1
ATOM 633 O O . GLY A 1 84 ? -6.887 13.833 -17.623 1.00 26.39 84 GLY A O 1
ATOM 634 N N . GLY A 1 85 ? -6.632 13.368 -19.799 1.00 31.09 85 GLY A N 1
ATOM 635 C CA . GLY A 1 85 ? -7.128 11.993 -19.722 1.00 31.09 85 GLY A CA 1
ATOM 636 C C . GLY A 1 85 ? -6.014 11.007 -19.380 1.00 31.09 85 GLY A C 1
ATOM 637 O O . GLY A 1 85 ? -5.149 10.718 -20.209 1.00 31.09 85 GLY A O 1
ATOM 638 N N . GLY A 1 86 ? -6.034 10.461 -18.165 1.00 41.00 86 GLY A N 1
ATOM 639 C CA . GLY A 1 86 ? -5.262 9.268 -17.840 1.00 41.00 86 GLY A CA 1
ATOM 640 C C . GLY A 1 86 ? -5.752 8.103 -18.699 1.00 41.00 86 GLY A C 1
ATOM 641 O O . GLY A 1 86 ? -6.847 7.607 -18.487 1.00 41.00 86 GLY A O 1
ATOM 642 N N . GLY A 1 87 ? -4.944 7.681 -19.671 1.00 54.88 87 GLY A N 1
ATOM 643 C CA . GLY A 1 87 ? -5.298 6.617 -20.610 1.00 54.88 87 GLY A CA 1
ATOM 644 C C . GLY A 1 87 ? -5.775 5.327 -19.951 1.00 54.88 87 GLY A C 1
ATOM 645 O O . GLY A 1 87 ? -5.158 4.891 -18.971 1.00 54.88 87 GLY A O 1
ATOM 646 N N . ALA A 1 88 ? -6.817 4.718 -20.525 1.00 66.75 88 ALA A N 1
ATOM 647 C CA . ALA A 1 88 ? -7.344 3.417 -20.125 1.00 66.75 88 ALA A CA 1
ATOM 648 C C . ALA A 1 88 ? -6.283 2.315 -20.284 1.00 66.75 88 ALA A C 1
ATOM 650 O O . ALA A 1 88 ? -5.495 2.311 -21.236 1.00 66.75 88 ALA A O 1
ATOM 651 N N . LEU A 1 89 ? -6.253 1.387 -19.327 1.00 78.31 89 LEU A N 1
ATOM 652 C CA . LEU A 1 89 ? -5.346 0.247 -19.321 1.00 78.31 89 LEU A CA 1
ATOM 653 C C . LEU A 1 89 ? -6.015 -0.924 -20.058 1.00 78.31 89 LEU A C 1
ATOM 655 O O . LEU A 1 89 ? -7.013 -1.460 -19.592 1.00 78.31 89 LEU A O 1
ATOM 659 N N . THR A 1 90 ? -5.480 -1.314 -21.213 1.00 84.56 90 THR A N 1
ATOM 660 C CA . THR A 1 90 ? -6.009 -2.408 -22.045 1.00 84.56 90 THR A CA 1
ATOM 661 C C . THR A 1 90 ? -5.172 -3.665 -21.840 1.00 84.56 90 THR A C 1
ATOM 663 O O . THR A 1 90 ? -3.956 -3.611 -22.020 1.00 84.56 90 THR A O 1
ATOM 666 N N . ALA A 1 91 ? -5.795 -4.785 -21.471 1.00 84.69 91 ALA A N 1
ATOM 667 C CA . ALA A 1 91 ? -5.123 -6.085 -21.411 1.00 84.69 91 ALA A CA 1
ATOM 668 C C . ALA A 1 91 ? -4.945 -6.655 -22.826 1.00 84.69 91 ALA A C 1
ATOM 670 O O . ALA A 1 91 ? -5.877 -6.591 -23.622 1.00 84.69 91 ALA A O 1
ATOM 671 N N . LEU A 1 92 ? -3.768 -7.208 -23.126 1.00 86.00 92 LEU A N 1
ATOM 672 C CA . LEU A 1 92 ? -3.459 -7.836 -24.413 1.00 86.00 92 LEU A CA 1
ATOM 673 C C . LEU A 1 92 ? -3.395 -9.361 -24.262 1.00 86.00 92 LEU A C 1
ATOM 675 O O . LEU A 1 92 ? -4.405 -10.035 -24.423 1.00 86.00 92 LEU A O 1
ATOM 679 N N . THR A 1 93 ? -2.228 -9.881 -23.883 1.00 90.56 93 THR A N 1
ATOM 680 C CA . THR A 1 93 ? -1.905 -11.315 -23.873 1.00 90.56 93 THR A CA 1
ATOM 681 C C . THR A 1 93 ? -1.173 -11.691 -22.585 1.00 90.56 93 THR A C 1
ATOM 683 O O . THR A 1 93 ? -0.570 -10.838 -21.927 1.00 90.56 93 THR A O 1
ATOM 686 N N . VAL A 1 94 ? -1.272 -12.961 -22.190 1.00 91.69 94 VAL A N 1
ATOM 687 C CA . VAL A 1 94 ? -0.427 -13.550 -21.141 1.00 91.69 94 VAL A CA 1
ATOM 688 C C . VAL A 1 94 ? 0.919 -13.889 -21.762 1.00 91.69 94 VAL A C 1
ATOM 690 O O . VAL A 1 94 ? 0.948 -14.568 -22.778 1.00 91.69 94 VAL A O 1
ATOM 693 N N . VAL A 1 95 ? 1.999 -13.422 -21.148 1.00 91.94 95 VAL A N 1
ATOM 694 C CA . VAL A 1 95 ? 3.363 -13.584 -21.653 1.00 91.94 95 VAL A CA 1
ATOM 695 C C . VAL A 1 95 ? 4.232 -14.310 -20.637 1.00 91.94 95 VAL A C 1
ATOM 697 O O . VAL A 1 95 ? 4.042 -14.166 -19.419 1.00 91.94 95 VAL A O 1
ATOM 700 N N . LEU A 1 96 ? 5.194 -15.075 -21.141 1.00 92.94 96 LEU A N 1
ATOM 701 C CA . LEU A 1 96 ? 6.185 -15.791 -20.343 1.00 92.94 96 LEU A CA 1
ATOM 702 C C . LEU A 1 96 ? 7.567 -15.123 -20.425 1.00 92.94 96 LEU A C 1
ATOM 704 O O . LEU A 1 96 ? 7.862 -14.415 -21.387 1.00 92.94 96 LEU A O 1
ATOM 708 N N . PRO A 1 97 ? 8.446 -15.325 -19.426 1.00 91.75 97 PRO A N 1
ATOM 709 C CA . PRO A 1 97 ? 9.814 -14.827 -19.493 1.00 91.75 97 PRO A CA 1
ATOM 710 C C . PRO A 1 97 ? 10.548 -15.401 -20.712 1.00 91.75 97 PRO A C 1
ATOM 712 O O . PRO A 1 97 ? 10.523 -16.608 -20.936 1.00 91.75 97 PRO A O 1
ATOM 715 N N . GLY A 1 98 ? 11.216 -14.539 -21.476 1.00 88.56 98 GLY A N 1
ATOM 716 C CA . GLY A 1 98 ? 11.928 -14.888 -22.707 1.00 88.56 98 GLY A CA 1
ATOM 717 C C . GLY A 1 98 ? 11.083 -14.803 -23.981 1.00 88.56 98 GLY A C 1
ATOM 718 O O . GLY A 1 98 ? 11.645 -14.879 -25.068 1.00 88.56 98 GLY A O 1
ATOM 719 N N . GLU A 1 99 ? 9.768 -14.607 -23.872 1.00 91.44 99 GLU A N 1
ATOM 720 C CA . GLU A 1 99 ? 8.888 -14.456 -25.032 1.00 91.44 99 GLU A CA 1
ATOM 721 C C . GLU A 1 99 ? 9.116 -13.111 -25.739 1.00 91.44 99 GLU A C 1
ATOM 723 O O . GLU A 1 99 ? 9.242 -12.063 -25.092 1.00 91.44 99 GLU A O 1
ATOM 728 N N . ASP A 1 100 ? 9.156 -13.145 -27.073 1.00 89.62 100 ASP A N 1
ATOM 729 C CA . ASP A 1 100 ? 9.271 -11.956 -27.912 1.00 89.62 100 ASP A CA 1
ATOM 730 C C . ASP A 1 100 ? 7.898 -11.289 -28.089 1.00 89.62 100 ASP A C 1
ATOM 732 O O . ASP A 1 100 ? 6.977 -11.850 -28.680 1.00 89.62 100 ASP A O 1
ATOM 736 N N . VAL A 1 101 ? 7.764 -10.061 -27.583 1.00 87.56 101 VAL A N 1
ATOM 737 C CA . VAL A 1 101 ? 6.534 -9.256 -27.650 1.00 87.56 101 VAL A CA 1
ATOM 738 C C . VAL A 1 101 ? 6.656 -8.083 -28.626 1.00 87.56 101 VAL A C 1
ATOM 740 O O . VAL A 1 101 ? 5.832 -7.163 -28.606 1.00 87.56 101 VAL A O 1
ATOM 743 N N . THR A 1 102 ? 7.678 -8.088 -29.486 1.00 84.25 102 THR A N 1
ATOM 744 C CA . THR A 1 102 ? 7.983 -6.991 -30.418 1.00 84.25 102 THR A CA 1
ATOM 745 C C . THR A 1 102 ? 6.788 -6.628 -31.294 1.00 84.25 102 THR A C 1
ATOM 747 O O . THR A 1 102 ? 6.472 -5.446 -31.423 1.00 84.25 102 THR A O 1
ATOM 750 N N . SER A 1 103 ? 6.063 -7.623 -31.810 1.00 80.69 103 SER A N 1
ATOM 751 C CA . SER A 1 103 ? 4.868 -7.448 -32.652 1.00 80.69 103 SER A CA 1
ATOM 752 C C . SER A 1 103 ? 3.720 -6.700 -31.959 1.00 80.69 103 SER A C 1
ATOM 754 O O . SER A 1 103 ? 2.924 -6.028 -32.614 1.00 80.69 103 SER A O 1
ATOM 756 N N . HIS A 1 104 ? 3.631 -6.787 -30.630 1.00 79.62 104 HIS A N 1
ATOM 757 C CA . HIS A 1 104 ? 2.610 -6.103 -29.839 1.00 79.62 104 HIS A CA 1
ATOM 758 C C . HIS A 1 104 ? 2.996 -4.668 -29.472 1.00 79.62 104 HIS A C 1
ATOM 760 O O . HIS A 1 104 ? 2.117 -3.844 -29.202 1.00 79.62 104 HIS A O 1
ATOM 766 N N . VAL A 1 105 ? 4.297 -4.376 -29.410 1.00 79.06 105 VAL A N 1
ATOM 767 C CA . VAL A 1 105 ? 4.837 -3.129 -28.858 1.00 79.06 105 VAL A CA 1
ATOM 768 C C . VAL A 1 105 ? 5.283 -2.169 -29.952 1.00 79.06 105 VAL A C 1
ATOM 770 O O . VAL A 1 105 ? 4.949 -0.980 -29.894 1.00 79.06 105 VAL A O 1
ATOM 773 N N . LEU A 1 106 ? 6.040 -2.669 -30.928 1.00 75.38 106 LEU A N 1
ATOM 774 C CA . LEU A 1 106 ? 6.525 -1.893 -32.057 1.00 75.38 106 LEU A CA 1
ATOM 775 C C . LEU A 1 106 ? 5.516 -1.989 -33.206 1.00 75.38 106 LEU A C 1
ATOM 777 O O . LEU A 1 106 ? 5.057 -3.086 -33.525 1.00 75.38 106 LEU A O 1
ATOM 781 N N . PRO A 1 107 ? 5.150 -0.866 -33.848 1.00 64.19 107 PRO A N 1
ATOM 782 C CA . PRO A 1 107 ? 4.462 -0.951 -35.126 1.00 64.19 107 PRO A CA 1
ATOM 783 C C . PRO A 1 107 ? 5.365 -1.705 -36.120 1.00 64.19 107 PRO A C 1
ATOM 785 O O . PRO A 1 107 ? 6.580 -1.485 -36.089 1.00 64.19 107 PRO A O 1
ATOM 788 N N . PRO A 1 108 ? 4.804 -2.575 -36.983 1.00 56.62 108 PRO A N 1
ATOM 789 C CA . PRO A 1 108 ? 5.578 -3.219 -38.039 1.00 56.62 108 PRO A CA 1
ATOM 790 C C . PRO A 1 108 ? 6.273 -2.130 -38.856 1.00 56.62 108 PRO A C 1
ATOM 792 O O . PRO A 1 108 ? 5.670 -1.083 -39.113 1.00 56.62 108 PRO A O 1
ATOM 795 N N . ASP A 1 109 ? 7.553 -2.341 -39.178 1.00 52.66 109 ASP A N 1
ATOM 796 C CA . ASP A 1 109 ? 8.368 -1.368 -39.901 1.00 52.66 109 ASP A CA 1
ATOM 797 C C . ASP A 1 109 ? 7.567 -0.812 -41.087 1.00 52.66 109 ASP A C 1
ATOM 799 O O . ASP A 1 109 ? 7.043 -1.559 -41.912 1.00 52.66 109 ASP A O 1
ATOM 803 N N . ALA A 1 110 ? 7.416 0.513 -41.127 1.00 47.88 110 ALA A N 1
ATOM 804 C CA . ALA A 1 110 ? 6.691 1.222 -42.169 1.00 47.88 110 ALA A CA 1
ATOM 805 C C . ALA A 1 110 ? 7.483 1.175 -43.487 1.00 47.88 110 ALA A C 1
ATOM 807 O O . ALA A 1 110 ? 8.035 2.179 -43.936 1.00 47.88 110 ALA A O 1
ATOM 808 N N . SER A 1 111 ? 7.541 0.008 -44.124 1.00 41.59 111 SER A N 1
ATOM 809 C CA . SER A 1 111 ? 7.900 -0.139 -45.528 1.00 41.59 111 SER A CA 1
ATOM 810 C C . SER A 1 111 ? 6.701 0.281 -46.385 1.00 41.59 111 SER A C 1
ATOM 812 O O . SER A 1 111 ? 5.871 -0.520 -46.796 1.00 41.59 111 SER A O 1
ATOM 814 N N . GLY A 1 112 ? 6.607 1.587 -46.648 1.00 42.12 112 GLY A N 1
ATOM 815 C CA . GLY A 1 112 ? 5.768 2.125 -47.723 1.00 42.12 112 GLY A CA 1
ATOM 816 C C . GLY A 1 112 ? 4.393 2.642 -47.298 1.00 42.12 112 GLY A C 1
ATOM 817 O O . GLY A 1 112 ? 3.364 2.061 -47.618 1.00 42.12 112 GLY A O 1
ATOM 818 N N . GLY A 1 113 ? 4.347 3.803 -46.646 1.00 39.41 113 GLY A N 1
ATOM 819 C CA . GLY A 1 113 ? 3.101 4.560 -46.490 1.00 39.41 113 GLY A CA 1
ATOM 820 C C . GLY A 1 113 ? 3.230 5.645 -45.434 1.00 39.41 113 GLY A C 1
ATOM 821 O O . GLY A 1 113 ? 3.731 5.379 -44.349 1.00 39.41 113 GLY A O 1
ATOM 822 N N . LYS A 1 114 ? 2.820 6.880 -45.760 1.00 41.41 114 LYS A N 1
ATOM 823 C CA . LYS A 1 114 ? 2.969 8.100 -44.938 1.00 41.41 114 LYS A CA 1
ATOM 824 C C . LYS A 1 114 ? 2.628 7.850 -43.457 1.00 41.41 114 LYS A C 1
ATOM 826 O O . LYS A 1 114 ? 1.464 7.894 -43.061 1.00 41.41 114 LYS A O 1
ATOM 831 N N . ALA A 1 115 ? 3.648 7.600 -42.636 1.00 48.94 115 ALA A N 1
ATOM 832 C CA . ALA A 1 115 ? 3.480 7.284 -41.227 1.00 48.94 115 ALA A CA 1
ATOM 833 C C . ALA A 1 115 ? 3.041 8.540 -40.462 1.00 48.94 115 ALA A C 1
ATOM 835 O O . ALA A 1 115 ? 3.755 9.547 -40.427 1.00 48.94 115 ALA A O 1
ATOM 836 N N . LYS A 1 116 ? 1.867 8.489 -39.815 1.00 49.91 116 LYS A N 1
ATOM 837 C CA . LYS A 1 116 ? 1.536 9.438 -38.741 1.00 49.91 116 LYS A CA 1
ATOM 838 C C . LYS A 1 116 ? 2.719 9.461 -37.768 1.00 49.91 116 LYS A C 1
ATOM 840 O O . LYS A 1 116 ? 3.249 8.410 -37.426 1.00 49.91 116 LYS A O 1
ATOM 845 N N . LYS A 1 117 ? 3.130 10.655 -37.335 1.00 47.47 117 LYS A N 1
ATOM 846 C CA . LYS A 1 117 ? 4.278 10.909 -36.446 1.00 47.47 117 LYS A CA 1
ATOM 847 C C . LYS A 1 117 ? 4.003 10.349 -35.033 1.00 47.47 117 LYS A C 1
ATOM 849 O O . LYS A 1 117 ? 3.763 11.104 -34.094 1.00 47.47 117 LYS A O 1
ATOM 854 N N . VAL A 1 118 ? 3.942 9.024 -34.895 1.00 60.06 118 VAL A N 1
ATOM 855 C CA . VAL A 1 118 ? 3.698 8.314 -33.633 1.00 60.06 118 VAL A CA 1
ATOM 856 C C . VAL A 1 118 ? 4.990 8.347 -32.822 1.00 60.06 118 VAL A C 1
ATOM 858 O O . VAL A 1 118 ? 6.056 7.987 -33.316 1.00 60.06 118 VAL A O 1
ATOM 861 N N . ARG A 1 119 ? 4.913 8.838 -31.582 1.00 69.94 119 ARG A N 1
ATOM 862 C CA . ARG A 1 119 ? 6.069 8.867 -30.677 1.00 69.94 119 ARG A CA 1
ATOM 863 C C . ARG A 1 119 ? 6.458 7.434 -30.292 1.00 69.94 119 ARG A C 1
ATOM 865 O O . ARG A 1 119 ? 5.561 6.599 -30.160 1.00 69.94 119 ARG A O 1
ATOM 872 N N . PRO A 1 120 ? 7.754 7.149 -30.068 1.00 75.00 120 PRO A N 1
ATOM 873 C CA . PRO A 1 120 ? 8.188 5.810 -29.694 1.00 75.00 120 PRO A CA 1
ATOM 874 C C . PRO A 1 120 ? 7.463 5.336 -28.422 1.00 75.00 120 PRO A C 1
ATOM 876 O O . PRO A 1 120 ? 7.232 6.145 -27.509 1.00 75.00 120 PRO A O 1
ATOM 879 N N . PRO A 1 121 ? 7.068 4.052 -28.359 1.00 83.69 121 PRO A N 1
ATOM 880 C CA . PRO A 1 121 ? 6.382 3.502 -27.201 1.00 83.69 121 PRO A CA 1
ATOM 881 C C . PRO A 1 121 ? 7.301 3.507 -25.977 1.00 83.69 121 PRO A C 1
ATOM 883 O O . PRO A 1 121 ? 8.515 3.346 -26.081 1.00 83.69 121 PRO A O 1
ATOM 886 N N . LYS A 1 122 ? 6.714 3.691 -24.794 1.00 87.25 122 LYS A N 1
ATOM 887 C CA . LYS A 1 122 ? 7.437 3.614 -23.521 1.00 87.25 122 LYS A CA 1
ATOM 888 C C . LYS A 1 122 ? 7.354 2.196 -22.977 1.00 87.25 122 LYS A C 1
ATOM 890 O O . LYS A 1 122 ? 6.264 1.641 -22.847 1.00 87.25 122 LYS A O 1
ATOM 895 N N . LEU A 1 123 ? 8.495 1.630 -22.616 1.00 88.50 123 LEU A N 1
ATOM 896 C CA . LEU A 1 123 ? 8.556 0.335 -21.952 1.00 88.50 123 LEU A CA 1
ATOM 897 C C . LEU A 1 123 ? 8.478 0.539 -20.440 1.00 88.50 123 LEU A C 1
ATOM 899 O O . LEU A 1 123 ? 9.211 1.341 -19.866 1.00 88.50 123 LEU A O 1
ATOM 903 N N . GLY A 1 124 ? 7.525 -0.141 -19.820 1.00 85.62 124 GLY A N 1
ATOM 904 C CA . GLY A 1 124 ? 7.321 -0.196 -18.382 1.00 85.62 124 GLY A CA 1
ATOM 905 C C . GLY A 1 124 ? 7.905 -1.470 -17.776 1.00 85.62 124 GLY A C 1
ATOM 906 O O . GLY A 1 124 ? 8.797 -2.105 -18.331 1.00 85.62 124 GLY A O 1
ATOM 907 N N . SER A 1 125 ? 7.394 -1.855 -16.606 1.00 84.81 125 SER A N 1
ATOM 908 C CA . SER A 1 125 ? 7.918 -2.996 -15.851 1.00 84.81 125 SER A CA 1
ATOM 909 C C . SER A 1 125 ? 7.754 -4.329 -16.583 1.00 84.81 125 SER A C 1
ATOM 911 O O . SER A 1 125 ? 6.709 -4.580 -17.182 1.00 84.81 125 SER A O 1
ATOM 913 N N . GLY A 1 126 ? 8.759 -5.200 -16.457 1.00 86.00 126 GLY A N 1
ATOM 914 C CA . GLY A 1 126 ? 8.740 -6.566 -16.993 1.00 86.00 126 GLY A CA 1
ATOM 915 C C . GLY A 1 126 ? 9.098 -6.682 -18.476 1.00 86.00 126 GLY A C 1
ATOM 916 O O . GLY A 1 126 ? 9.012 -7.771 -19.027 1.00 86.00 126 GLY A O 1
ATOM 917 N N . LEU A 1 127 ? 9.499 -5.589 -19.127 1.00 90.12 127 LEU A N 1
ATOM 918 C CA . LEU A 1 127 ? 9.925 -5.586 -20.525 1.00 90.12 127 LEU A CA 1
ATOM 919 C C . LEU A 1 127 ? 11.378 -5.135 -20.621 1.00 90.12 127 LEU A C 1
ATOM 921 O O . LEU A 1 127 ? 11.786 -4.192 -19.939 1.00 90.12 127 LEU A O 1
ATOM 925 N N . ARG A 1 128 ? 12.148 -5.784 -21.492 1.00 90.38 128 ARG A N 1
ATOM 926 C CA . ARG A 1 128 ? 13.522 -5.397 -21.812 1.00 90.38 128 ARG A CA 1
ATOM 927 C C . ARG A 1 128 ? 13.649 -5.214 -23.315 1.00 90.38 128 ARG A C 1
ATOM 929 O O . ARG A 1 128 ? 13.310 -6.110 -24.078 1.00 90.38 128 ARG A O 1
ATOM 936 N N . TYR A 1 129 ? 14.150 -4.052 -23.713 1.00 90.31 129 TYR A N 1
ATOM 937 C CA . TYR A 1 129 ? 14.578 -3.816 -25.084 1.00 90.31 129 TYR A CA 1
ATOM 938 C C . TYR A 1 129 ? 16.020 -4.272 -25.241 1.00 90.31 129 TYR A C 1
ATOM 940 O O . TYR A 1 129 ? 16.875 -3.893 -24.435 1.00 90.31 129 TYR A O 1
ATOM 948 N N . ASP A 1 130 ? 16.278 -5.069 -26.266 1.00 90.12 130 ASP A N 1
ATOM 949 C CA . ASP A 1 130 ? 17.623 -5.419 -26.687 1.00 90.12 130 ASP A CA 1
ATOM 950 C C . ASP A 1 130 ? 18.018 -4.567 -27.907 1.00 90.12 130 ASP A C 1
ATOM 952 O O . ASP A 1 130 ? 17.457 -4.745 -28.991 1.00 90.12 130 ASP A O 1
ATOM 956 N N . PRO A 1 131 ? 18.981 -3.634 -27.762 1.00 85.56 131 PRO A N 1
ATOM 957 C CA . PRO A 1 131 ? 19.428 -2.795 -28.869 1.00 85.56 131 PRO A CA 1
ATOM 958 C C . PRO A 1 131 ? 20.072 -3.574 -30.019 1.00 85.56 131 PRO A C 1
ATOM 960 O O . PRO A 1 131 ? 20.071 -3.074 -31.140 1.00 85.56 131 PRO A O 1
ATOM 963 N N . SER A 1 132 ? 20.634 -4.759 -29.751 1.00 88.12 132 SER A N 1
ATOM 964 C CA . SER A 1 132 ? 21.382 -5.531 -30.750 1.00 88.12 132 SER A CA 1
ATOM 965 C C . SER A 1 132 ? 20.467 -6.264 -31.733 1.00 88.12 132 SER A C 1
ATOM 967 O O . SER A 1 132 ? 20.687 -6.218 -32.940 1.00 88.12 132 SER A O 1
ATOM 969 N N . SER A 1 133 ? 19.403 -6.880 -31.222 1.00 84.69 133 SER A N 1
ATOM 970 C CA . SER A 1 133 ? 18.407 -7.617 -32.005 1.00 84.69 133 SER A CA 1
ATOM 971 C C . SER A 1 133 ? 17.180 -6.775 -32.375 1.00 84.69 133 SER A C 1
ATOM 973 O O . SER A 1 133 ? 16.341 -7.227 -33.150 1.00 84.69 133 SER A O 1
ATOM 975 N N . ARG A 1 134 ? 17.054 -5.553 -31.829 1.00 85.12 134 ARG A N 1
ATOM 976 C CA . ARG A 1 134 ? 15.871 -4.675 -31.952 1.00 85.12 134 ARG A CA 1
ATOM 977 C C . ARG A 1 134 ? 14.576 -5.350 -31.464 1.00 85.12 134 ARG A C 1
ATOM 979 O O . ARG A 1 134 ? 13.482 -4.948 -31.854 1.00 85.12 134 ARG A O 1
ATOM 986 N N . THR A 1 135 ? 14.693 -6.340 -30.580 1.00 88.25 135 THR A N 1
ATOM 987 C CA . THR A 1 135 ? 13.553 -7.072 -30.017 1.00 88.25 135 THR A CA 1
ATOM 988 C C . THR A 1 135 ? 13.174 -6.555 -28.631 1.00 88.25 135 THR A C 1
ATOM 990 O O . THR A 1 135 ? 13.984 -5.989 -27.886 1.00 88.25 135 THR A O 1
ATOM 993 N N . VAL A 1 136 ? 11.904 -6.735 -28.279 1.00 88.94 136 VAL A N 1
ATOM 994 C CA . VAL A 1 136 ? 11.375 -6.510 -26.936 1.00 88.94 136 VAL A CA 1
ATOM 995 C C . VAL A 1 136 ? 11.007 -7.865 -26.353 1.00 88.94 136 VAL A C 1
ATOM 997 O O . VAL A 1 136 ? 10.023 -8.469 -26.768 1.00 88.94 136 VAL A O 1
ATOM 1000 N N . ALA A 1 137 ? 11.764 -8.308 -25.355 1.00 91.31 137 ALA A N 1
ATOM 1001 C CA . ALA A 1 137 ? 11.502 -9.558 -24.656 1.00 91.31 137 ALA A CA 1
ATOM 1002 C C . ALA A 1 137 ? 10.818 -9.304 -23.307 1.00 91.31 137 ALA A C 1
ATOM 1004 O O . ALA A 1 137 ? 11.125 -8.336 -22.592 1.00 91.31 137 ALA A O 1
ATOM 1005 N N . ALA A 1 138 ? 9.908 -10.199 -22.933 1.00 91.75 138 ALA A N 1
ATOM 1006 C CA . ALA A 1 138 ? 9.345 -10.242 -21.592 1.00 91.75 138 ALA A CA 1
ATOM 1007 C C . ALA A 1 138 ? 10.382 -10.788 -20.597 1.00 91.75 138 ALA A C 1
ATOM 1009 O O . ALA A 1 138 ? 10.984 -11.835 -20.813 1.00 91.75 138 ALA A O 1
ATOM 1010 N N . THR A 1 139 ? 10.596 -10.095 -19.479 1.00 89.81 139 THR A N 1
ATOM 1011 C CA . THR A 1 139 ? 11.474 -10.567 -18.389 1.00 89.81 139 THR A CA 1
ATOM 1012 C C . THR A 1 139 ? 10.701 -11.202 -17.240 1.00 89.81 139 THR A C 1
ATOM 1014 O O . THR A 1 139 ? 11.274 -11.943 -16.447 1.00 89.81 139 THR A O 1
ATOM 1017 N N . SER A 1 140 ? 9.397 -10.941 -17.163 1.00 89.00 140 SER A N 1
ATOM 1018 C CA . SER A 1 140 ? 8.519 -11.422 -16.099 1.00 89.00 140 SER A CA 1
ATOM 1019 C C . SER A 1 140 ? 7.292 -12.105 -16.684 1.00 89.00 140 SER A C 1
ATOM 1021 O O . SER A 1 140 ? 6.722 -11.620 -17.657 1.00 89.00 140 SER A O 1
ATOM 1023 N N . ALA A 1 141 ? 6.837 -13.178 -16.038 1.00 90.94 141 ALA A N 1
ATOM 1024 C CA . ALA A 1 141 ? 5.560 -13.801 -16.361 1.00 90.94 141 ALA A CA 1
ATOM 1025 C C . ALA A 1 141 ? 4.404 -12.888 -15.928 1.00 90.94 141 ALA A C 1
ATOM 1027 O O . ALA A 1 141 ? 4.424 -12.329 -14.823 1.00 90.94 141 ALA A O 1
ATOM 1028 N N . GLY A 1 142 ? 3.378 -12.752 -16.763 1.00 90.00 142 GLY A N 1
ATOM 1029 C CA . GLY A 1 142 ? 2.187 -11.994 -16.394 1.00 90.00 142 GLY A CA 1
ATOM 1030 C C . GLY A 1 142 ? 1.330 -11.604 -17.584 1.00 90.00 142 GLY A C 1
ATOM 1031 O O . GLY A 1 142 ? 1.459 -12.148 -18.674 1.00 90.00 142 GLY A O 1
ATOM 1032 N N . ARG A 1 143 ? 0.433 -10.642 -17.371 1.00 90.38 143 ARG A N 1
ATOM 1033 C CA . ARG A 1 143 ? -0.408 -10.100 -18.443 1.00 90.38 143 ARG A CA 1
ATOM 1034 C C . ARG A 1 143 ? 0.208 -8.816 -18.973 1.00 90.38 143 ARG A C 1
ATOM 1036 O O . ARG A 1 143 ? 0.500 -7.905 -18.196 1.00 90.38 143 ARG A O 1
ATOM 1043 N N . LEU A 1 144 ? 0.385 -8.742 -20.287 1.00 89.62 144 LEU A N 1
ATOM 1044 C CA . LEU A 1 144 ? 0.820 -7.540 -20.979 1.00 89.62 144 LEU A CA 1
ATOM 1045 C C . LEU A 1 144 ? -0.342 -6.548 -21.046 1.00 89.62 144 LEU A C 1
ATOM 1047 O O . LEU A 1 144 ? -1.418 -6.856 -21.563 1.00 89.62 144 LEU A O 1
ATOM 1051 N N . TYR A 1 145 ? -0.108 -5.343 -20.544 1.00 89.44 145 TYR A N 1
ATOM 1052 C CA . TYR A 1 145 ? -1.047 -4.236 -20.608 1.00 89.44 145 TYR A CA 1
ATOM 1053 C C . TYR A 1 145 ? -0.486 -3.096 -21.444 1.00 89.44 145 TYR A C 1
ATOM 1055 O O . TYR A 1 145 ? 0.698 -2.761 -21.371 1.00 89.44 145 TYR A O 1
ATOM 1063 N N . ARG A 1 146 ? -1.378 -2.447 -22.189 1.00 89.12 146 ARG A N 1
ATOM 1064 C CA . ARG A 1 146 ? -1.116 -1.216 -22.926 1.00 89.12 146 ARG A CA 1
ATOM 1065 C C . ARG A 1 146 ? -1.887 -0.072 -22.292 1.00 89.12 146 ARG A C 1
ATOM 1067 O O . ARG A 1 146 ? -3.104 -0.143 -22.140 1.00 89.12 146 ARG A O 1
ATOM 1074 N N . ARG A 1 147 ? -1.187 1.009 -21.974 1.00 86.00 147 ARG A N 1
ATOM 1075 C CA . ARG A 1 147 ? -1.780 2.273 -21.543 1.00 86.00 147 ARG A CA 1
ATOM 1076 C C . ARG A 1 147 ? -1.514 3.340 -22.591 1.00 86.00 147 ARG A C 1
ATOM 1078 O O . ARG A 1 147 ? -0.361 3.696 -22.818 1.00 86.00 147 ARG A O 1
ATOM 1085 N N . THR A 1 148 ? -2.563 3.888 -23.189 1.00 83.62 148 THR A N 1
ATOM 1086 C CA . THR A 1 148 ? -2.421 4.932 -24.213 1.00 83.62 148 THR A CA 1
ATOM 1087 C C . THR A 1 148 ? -2.689 6.301 -23.606 1.00 83.62 148 THR A C 1
ATOM 1089 O O . THR A 1 148 ? -3.829 6.637 -23.311 1.00 83.62 148 THR A O 1
ATOM 1092 N N . ALA A 1 149 ? -1.639 7.096 -23.404 1.00 78.50 149 ALA A N 1
ATOM 1093 C CA . ALA A 1 149 ? -1.741 8.456 -22.881 1.00 78.50 149 ALA A CA 1
ATOM 1094 C C . ALA A 1 149 ? -1.398 9.459 -23.990 1.00 78.50 149 ALA A C 1
ATOM 1096 O O . ALA A 1 149 ? -0.230 9.635 -24.352 1.00 78.50 149 ALA A O 1
ATOM 1097 N N . GLY A 1 150 ? -2.426 10.107 -24.543 1.00 79.75 150 GLY A N 1
ATOM 1098 C CA . GLY A 1 150 ? -2.279 11.022 -25.673 1.00 79.75 150 GLY A CA 1
ATOM 1099 C C . GLY A 1 150 ? -1.670 10.319 -26.889 1.00 79.75 150 GLY A C 1
ATOM 1100 O O . GLY A 1 150 ? -2.239 9.364 -27.403 1.00 79.75 150 GLY A O 1
ATOM 1101 N N . GLN A 1 151 ? -0.498 10.783 -27.328 1.00 76.19 151 GLN A N 1
ATOM 1102 C CA . GLN A 1 151 ? 0.220 10.260 -28.502 1.00 76.19 151 GLN A CA 1
ATOM 1103 C C . GLN A 1 151 ? 1.278 9.191 -28.158 1.00 76.19 151 GLN A C 1
ATOM 1105 O O . GLN A 1 151 ? 2.044 8.790 -29.031 1.00 76.19 151 GLN A O 1
ATOM 1110 N N . THR A 1 152 ? 1.379 8.766 -26.892 1.00 79.75 152 THR A N 1
ATOM 1111 C CA . THR A 1 152 ? 2.354 7.755 -26.444 1.00 79.75 152 THR A CA 1
ATOM 1112 C C . THR A 1 152 ? 1.657 6.553 -25.822 1.00 79.75 152 THR A C 1
ATOM 1114 O O . THR A 1 152 ? 0.838 6.710 -24.915 1.00 79.75 152 THR A O 1
ATOM 1117 N N . SER A 1 153 ? 2.032 5.357 -26.269 1.00 86.62 153 SER A N 1
ATOM 1118 C CA . SER A 1 153 ? 1.617 4.093 -25.656 1.00 86.62 153 SER A CA 1
ATOM 1119 C C . SER A 1 153 ? 2.707 3.593 -24.715 1.00 86.62 153 SER A C 1
ATOM 1121 O O . SER A 1 153 ? 3.869 3.495 -25.108 1.00 86.62 153 SER A O 1
ATOM 1123 N N . THR A 1 154 ? 2.333 3.278 -23.478 1.00 88.50 154 THR A N 1
ATOM 1124 C CA . THR A 1 154 ? 3.196 2.615 -22.500 1.00 88.50 154 THR A CA 1
ATOM 1125 C C . THR A 1 154 ? 2.782 1.155 -22.385 1.00 88.50 154 THR A C 1
ATOM 1127 O O . THR A 1 154 ? 1.608 0.874 -22.143 1.00 88.50 154 THR A O 1
ATOM 1130 N N . TYR A 1 155 ? 3.733 0.238 -22.521 1.00 89.44 155 TYR A N 1
ATOM 1131 C CA . TYR A 1 155 ? 3.508 -1.199 -22.363 1.00 89.44 155 TYR A CA 1
ATOM 1132 C C . TYR A 1 155 ? 4.128 -1.680 -21.062 1.00 89.44 155 TYR A C 1
ATOM 1134 O O . TYR A 1 155 ? 5.236 -1.276 -20.729 1.00 89.44 155 TYR A O 1
ATOM 1142 N N . MET A 1 156 ? 3.430 -2.518 -20.305 1.00 89.75 156 MET A N 1
ATOM 1143 C CA . MET A 1 156 ? 3.942 -3.053 -19.044 1.00 89.75 156 MET A CA 1
ATOM 1144 C C . MET A 1 156 ? 3.340 -4.418 -18.754 1.00 89.75 156 MET A C 1
ATOM 1146 O O . MET A 1 156 ? 2.174 -4.662 -19.057 1.00 89.75 156 MET A O 1
ATOM 1150 N N . ILE A 1 157 ? 4.116 -5.289 -18.125 1.00 89.12 157 ILE A N 1
ATOM 1151 C CA . ILE A 1 157 ? 3.622 -6.557 -17.607 1.00 89.12 157 ILE A CA 1
ATOM 1152 C C . ILE A 1 157 ? 3.162 -6.327 -16.173 1.00 89.12 157 ILE A C 1
ATOM 1154 O O . ILE A 1 157 ? 3.924 -5.837 -15.331 1.00 89.12 157 ILE A O 1
ATOM 1158 N N . LEU A 1 158 ? 1.908 -6.678 -15.899 1.00 84.81 158 LEU A N 1
ATOM 1159 C CA . LE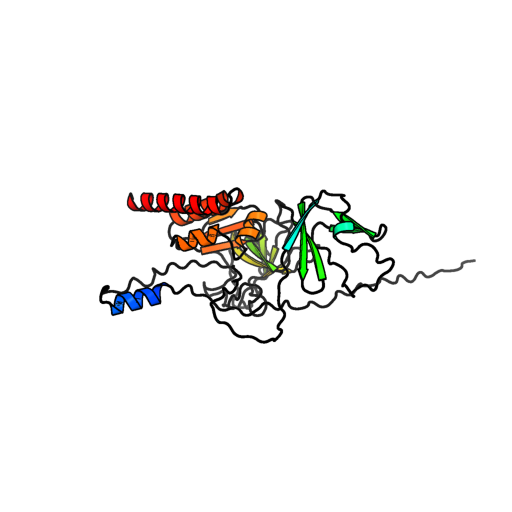U A 1 158 ? 1.420 -6.801 -14.534 1.00 84.81 158 LEU A CA 1
ATOM 1160 C C . LEU A 1 158 ? 1.610 -8.243 -14.077 1.00 84.81 158 LEU A C 1
ATOM 1162 O O . LEU A 1 158 ? 0.999 -9.169 -14.615 1.00 84.81 158 LEU A O 1
ATOM 1166 N N . SER A 1 159 ? 2.462 -8.403 -13.071 1.00 82.50 159 SER A N 1
ATOM 1167 C CA . SER A 1 159 ? 2.692 -9.654 -12.363 1.00 82.50 159 SER A CA 1
ATOM 1168 C C . SER A 1 159 ? 2.272 -9.513 -10.900 1.00 82.50 159 SER A C 1
ATOM 1170 O O . SER A 1 159 ? 2.323 -8.425 -10.307 1.00 82.50 159 SER A O 1
ATOM 1172 N N . ASN A 1 160 ? 1.834 -10.626 -10.312 1.00 78.38 160 ASN A N 1
ATOM 1173 C CA . ASN A 1 160 ? 1.563 -10.703 -8.883 1.00 78.38 160 ASN A CA 1
ATOM 1174 C C . ASN A 1 160 ? 2.830 -11.184 -8.165 1.00 78.38 160 ASN A C 1
ATOM 1176 O O . ASN A 1 160 ? 3.055 -12.383 -8.010 1.00 78.38 160 ASN A O 1
ATOM 1180 N N . SER A 1 161 ? 3.706 -10.250 -7.791 1.00 79.19 161 SER A N 1
ATOM 1181 C CA . SER A 1 161 ? 4.885 -10.555 -6.980 1.00 79.19 161 SER A CA 1
ATOM 1182 C C . SER A 1 161 ? 4.517 -10.607 -5.497 1.00 79.19 161 SER A C 1
ATOM 1184 O O . SER A 1 161 ? 3.687 -9.834 -5.027 1.00 79.19 161 SER A O 1
ATOM 1186 N N . ARG A 1 162 ? 5.166 -11.492 -4.729 1.00 79.00 162 ARG A N 1
ATOM 1187 C CA . ARG A 1 162 ? 5.013 -11.516 -3.262 1.00 79.00 162 ARG A CA 1
ATOM 1188 C C . ARG A 1 162 ? 5.849 -10.454 -2.546 1.00 79.00 162 ARG A C 1
ATOM 1190 O O . ARG A 1 162 ? 5.488 -10.043 -1.451 1.00 79.00 162 ARG A O 1
ATOM 1197 N N . ARG A 1 163 ? 6.964 -10.024 -3.144 1.00 87.56 163 ARG A N 1
ATOM 1198 C CA . ARG A 1 163 ? 7.861 -9.009 -2.572 1.00 87.56 163 ARG A CA 1
ATOM 1199 C C . ARG A 1 163 ? 7.506 -7.629 -3.111 1.00 87.56 163 ARG A C 1
ATOM 1201 O O . ARG A 1 163 ? 7.357 -7.471 -4.328 1.00 87.56 163 ARG A O 1
ATOM 1208 N N . TYR A 1 164 ? 7.378 -6.656 -2.214 1.00 90.25 164 TYR A N 1
ATOM 1209 C CA . TYR A 1 164 ? 7.173 -5.261 -2.580 1.00 90.25 164 TYR A CA 1
ATOM 1210 C C . TYR A 1 164 ? 8.467 -4.663 -3.146 1.00 90.25 164 TYR A C 1
ATOM 1212 O O . TYR A 1 164 ? 9.554 -4.888 -2.612 1.00 90.25 164 TYR A O 1
ATOM 1220 N N . LEU A 1 165 ? 8.340 -3.908 -4.237 1.00 89.38 165 LEU A N 1
ATOM 1221 C CA . LEU A 1 165 ? 9.430 -3.134 -4.822 1.00 89.38 165 LEU A CA 1
ATOM 1222 C C . LEU A 1 165 ? 9.047 -1.652 -4.734 1.00 89.38 165 LEU A C 1
ATOM 1224 O O . LEU A 1 165 ? 8.090 -1.270 -5.414 1.00 89.38 165 LEU A O 1
ATOM 1228 N N . PRO A 1 166 ? 9.764 -0.839 -3.939 1.00 91.00 166 PRO A N 1
ATOM 1229 C CA . PRO A 1 166 ? 9.460 0.575 -3.767 1.00 91.00 166 PRO A CA 1
ATOM 1230 C C . PRO A 1 166 ? 9.444 1.329 -5.093 1.00 91.00 166 PRO A C 1
ATOM 1232 O O . PRO A 1 166 ? 10.357 1.188 -5.911 1.00 91.00 166 PRO A O 1
ATOM 1235 N N . ARG A 1 167 ? 8.419 2.156 -5.302 1.00 88.88 167 ARG A N 1
ATOM 1236 C CA . ARG A 1 167 ? 8.364 3.103 -6.418 1.00 88.88 167 ARG A CA 1
ATOM 1237 C C . ARG A 1 167 ? 8.037 4.489 -5.899 1.00 88.88 167 ARG A C 1
ATOM 1239 O O . ARG A 1 167 ? 7.251 4.649 -4.973 1.00 88.88 167 ARG A O 1
ATOM 1246 N N . VAL A 1 168 ? 8.625 5.497 -6.533 1.00 90.12 168 VAL A N 1
ATOM 1247 C CA . VAL A 1 168 ? 8.365 6.898 -6.195 1.00 90.12 168 VAL A CA 1
ATOM 1248 C C . VAL A 1 168 ? 6.873 7.203 -6.321 1.00 90.12 168 VAL A C 1
ATOM 1250 O O . VAL A 1 168 ? 6.261 6.966 -7.365 1.00 90.12 168 VAL A O 1
ATOM 1253 N N . GLY A 1 169 ? 6.304 7.772 -5.261 1.00 87.81 169 GLY A N 1
ATOM 1254 C CA . GLY A 1 169 ? 4.885 8.095 -5.163 1.00 87.81 169 GLY A CA 1
ATOM 1255 C C . GLY A 1 169 ? 4.001 6.972 -4.629 1.00 87.81 169 GLY A C 1
ATOM 1256 O O . GLY A 1 169 ? 2.811 7.216 -4.438 1.00 87.81 169 GLY A O 1
ATOM 1257 N N . ASP A 1 170 ? 4.543 5.782 -4.360 1.00 89.38 170 ASP A N 1
ATOM 1258 C CA . ASP A 1 170 ? 3.783 4.738 -3.681 1.00 89.38 170 ASP A CA 1
ATOM 1259 C C . ASP A 1 170 ? 3.516 5.148 -2.230 1.00 89.38 170 ASP A C 1
ATOM 1261 O O . ASP A 1 170 ? 4.375 5.707 -1.542 1.00 89.38 170 ASP A O 1
ATOM 1265 N N . ARG A 1 171 ? 2.299 4.861 -1.774 1.00 90.56 171 ARG A N 1
ATOM 1266 C CA . ARG A 1 171 ? 1.837 5.118 -0.409 1.00 90.56 171 ARG A CA 1
ATOM 1267 C C . ARG A 1 171 ? 1.876 3.793 0.325 1.00 90.56 171 ARG A C 1
ATOM 1269 O O . ARG A 1 171 ? 1.390 2.794 -0.207 1.00 90.56 171 ARG A O 1
ATOM 1276 N N . ILE A 1 172 ? 2.536 3.755 1.469 1.00 93.31 172 ILE A N 1
ATOM 1277 C CA . ILE A 1 172 ? 2.908 2.519 2.149 1.00 93.31 172 ILE A CA 1
ATOM 1278 C C . ILE A 1 172 ? 2.707 2.640 3.651 1.00 93.31 172 ILE A C 1
ATOM 1280 O O . ILE A 1 172 ? 2.806 3.723 4.225 1.00 93.31 172 ILE A O 1
ATOM 1284 N N . VAL A 1 173 ? 2.475 1.491 4.278 1.00 94.62 173 VAL A N 1
ATOM 1285 C CA . VAL A 1 173 ? 2.526 1.359 5.733 1.00 94.62 173 VAL A CA 1
ATOM 1286 C C . VAL A 1 173 ? 3.891 0.778 6.094 1.00 94.62 173 VAL A C 1
ATOM 1288 O O . VAL A 1 173 ? 4.290 -0.238 5.528 1.00 94.62 173 VAL A O 1
ATOM 1291 N N . GLY A 1 174 ? 4.622 1.419 6.996 1.00 94.69 174 GLY A N 1
ATOM 1292 C CA . GLY A 1 174 ? 5.911 0.954 7.505 1.00 94.69 174 GLY A CA 1
ATOM 1293 C C . GLY A 1 174 ? 5.879 0.768 9.018 1.00 94.69 174 GLY A C 1
ATOM 1294 O O . GLY A 1 174 ? 5.056 1.375 9.698 1.00 94.69 174 GLY A O 1
ATOM 1295 N N . ILE A 1 175 ? 6.778 -0.064 9.539 1.00 95.56 175 ILE A N 1
ATOM 1296 C CA . ILE A 1 175 ? 6.999 -0.222 10.985 1.00 95.56 175 ILE A CA 1
ATOM 1297 C C . ILE A 1 175 ? 8.349 0.399 11.322 1.00 95.56 175 ILE A C 1
ATOM 1299 O O . ILE A 1 175 ? 9.332 0.095 10.649 1.00 95.56 175 ILE A O 1
ATOM 1303 N N . VAL A 1 176 ? 8.418 1.246 12.344 1.00 96.06 176 VAL A N 1
ATOM 1304 C CA . VAL A 1 176 ? 9.692 1.794 12.829 1.00 96.06 176 VAL A CA 1
ATOM 1305 C C . VAL A 1 176 ? 10.512 0.664 13.446 1.00 96.06 176 VAL A C 1
ATOM 1307 O O . VAL A 1 176 ? 10.091 0.071 14.434 1.00 96.06 176 VAL A O 1
ATOM 1310 N N . GLU A 1 177 ? 11.675 0.354 12.880 1.00 94.69 177 GLU A N 1
ATOM 1311 C CA . GLU A 1 177 ? 12.609 -0.616 13.471 1.00 94.69 177 GLU A CA 1
ATOM 1312 C C . GLU A 1 177 ? 13.479 0.065 14.522 1.00 94.69 177 GLU A C 1
ATOM 1314 O O . GLU A 1 177 ? 13.587 -0.401 15.651 1.00 94.69 177 GLU A O 1
ATOM 1319 N N . GLU A 1 178 ? 14.079 1.195 14.152 1.00 94.06 178 GLU A N 1
ATOM 1320 C CA . GLU A 1 178 ? 14.997 1.929 15.010 1.00 94.06 178 GLU A CA 1
ATOM 1321 C C . GLU A 1 178 ? 15.103 3.402 14.606 1.00 94.06 178 GLU A C 1
ATOM 1323 O O . GLU A 1 178 ? 14.739 3.809 13.498 1.00 94.06 178 GLU A O 1
ATOM 1328 N N . THR A 1 179 ? 15.644 4.205 15.521 1.00 91.56 179 THR A N 1
ATOM 1329 C CA . THR A 1 179 ? 16.024 5.596 15.257 1.00 91.56 179 THR A CA 1
ATOM 1330 C C . THR A 1 179 ? 17.534 5.664 15.042 1.00 91.56 179 THR A C 1
ATOM 1332 O O . THR A 1 179 ? 18.308 5.580 15.994 1.00 91.56 179 THR A O 1
ATOM 1335 N N . ALA A 1 180 ? 17.960 5.829 13.793 1.00 86.75 180 ALA A N 1
ATOM 1336 C CA . ALA A 1 180 ? 19.360 5.924 13.406 1.00 86.75 180 ALA A CA 1
ATOM 1337 C C . ALA A 1 180 ? 19.885 7.359 13.597 1.00 86.75 180 ALA A C 1
ATOM 1339 O O . ALA A 1 180 ? 19.400 8.316 12.986 1.00 86.75 180 ALA A O 1
ATOM 1340 N N . GLY A 1 181 ? 20.883 7.520 14.473 1.00 80.75 181 GLY A N 1
ATOM 1341 C CA . GLY A 1 181 ? 21.603 8.787 14.666 1.00 80.75 181 GLY A CA 1
ATOM 1342 C C . GLY A 1 181 ? 20.754 9.960 15.176 1.00 80.75 181 GLY A C 1
ATOM 1343 O O . GLY A 1 181 ? 21.189 11.103 15.099 1.00 80.75 181 GLY A O 1
ATOM 1344 N N . GLY A 1 182 ? 19.530 9.714 15.660 1.00 82.12 182 GLY A N 1
ATOM 1345 C CA . GLY A 1 182 ? 18.600 10.751 16.132 1.00 82.12 182 GLY A CA 1
ATOM 1346 C C . GLY A 1 182 ? 17.996 11.644 15.035 1.00 82.12 182 GLY A C 1
ATOM 1347 O O . GLY A 1 182 ? 17.159 12.503 15.337 1.00 82.12 182 GLY A O 1
ATOM 1348 N N . GLU A 1 183 ? 18.397 11.455 13.778 1.00 89.50 183 GLU A N 1
ATOM 1349 C CA . GLU A 1 183 ? 17.932 12.231 12.624 1.00 89.50 183 GLU A CA 1
ATOM 1350 C C . GLU A 1 183 ? 17.047 11.420 11.681 1.00 89.50 183 GLU A C 1
ATOM 1352 O O . GLU A 1 183 ? 16.105 11.970 11.106 1.00 89.50 183 GLU A O 1
ATOM 1357 N N . TYR A 1 184 ? 17.291 10.114 11.583 1.00 93.62 184 TYR A N 1
ATOM 1358 C CA . TYR A 1 184 ? 16.584 9.221 10.676 1.00 93.62 184 TYR A CA 1
ATOM 1359 C C . TYR A 1 184 ? 15.850 8.125 11.443 1.00 93.62 184 TYR A C 1
ATOM 1361 O O . TYR A 1 184 ? 16.336 7.602 12.442 1.00 93.62 184 TYR A O 1
ATOM 1369 N N . TYR A 1 185 ? 14.693 7.731 10.930 1.00 95.25 185 TYR A N 1
ATOM 1370 C CA . TYR A 1 185 ? 13.992 6.516 11.320 1.00 95.25 185 TYR A CA 1
ATOM 1371 C C . TYR A 1 185 ? 14.186 5.471 10.228 1.00 95.25 185 TYR A C 1
ATOM 1373 O O . TYR A 1 185 ? 13.945 5.749 9.050 1.00 95.25 185 TYR A O 1
ATOM 1381 N N . ARG A 1 186 ? 14.603 4.264 10.616 1.00 95.56 186 ARG A N 1
ATOM 1382 C CA . ARG A 1 186 ? 14.584 3.100 9.728 1.00 95.56 186 ARG A CA 1
ATOM 1383 C C . ARG A 1 186 ? 13.215 2.452 9.800 1.00 95.56 186 ARG A C 1
ATOM 1385 O O . ARG A 1 186 ? 12.768 2.056 10.875 1.00 95.56 186 ARG A O 1
ATOM 1392 N N . LEU A 1 187 ? 12.559 2.351 8.651 1.00 95.62 187 LEU A N 1
ATOM 1393 C CA . LEU A 1 187 ? 11.245 1.744 8.517 1.00 95.62 187 LEU A CA 1
ATOM 1394 C C . LEU A 1 187 ? 11.335 0.408 7.786 1.00 95.62 187 LEU A C 1
ATOM 1396 O O . LEU A 1 187 ? 11.855 0.320 6.670 1.00 95.62 187 LEU A O 1
ATOM 1400 N N . ASN A 1 188 ? 10.719 -0.620 8.354 1.00 94.88 188 ASN A N 1
ATOM 1401 C CA . ASN A 1 188 ? 10.459 -1.857 7.647 1.00 94.88 188 ASN A CA 1
ATOM 1402 C C . ASN A 1 188 ? 9.264 -1.680 6.708 1.00 94.88 188 ASN A C 1
ATOM 1404 O O . ASN A 1 188 ? 8.118 -1.565 7.144 1.00 94.88 188 ASN A O 1
ATOM 1408 N N . VAL A 1 189 ? 9.536 -1.677 5.404 1.00 92.38 189 VAL A N 1
ATOM 1409 C CA . VAL A 1 189 ? 8.516 -1.559 4.349 1.00 92.38 189 VAL A CA 1
ATOM 1410 C C . VAL A 1 189 ? 8.179 -2.902 3.698 1.00 92.38 189 VAL A C 1
ATOM 1412 O O . VAL A 1 189 ? 7.458 -2.936 2.701 1.00 92.38 189 VAL A O 1
ATOM 1415 N N . PHE A 1 190 ? 8.697 -4.012 4.244 1.00 88.75 190 PHE A N 1
ATOM 1416 C CA . PHE A 1 190 ? 8.564 -5.371 3.698 1.00 88.75 190 PHE A CA 1
ATOM 1417 C C . PHE A 1 190 ? 9.051 -5.491 2.239 1.00 88.75 190 PHE A C 1
ATOM 1419 O O . PHE A 1 190 ? 8.536 -6.280 1.440 1.00 88.75 190 PHE A O 1
ATOM 1426 N N . GLY A 1 191 ? 10.045 -4.669 1.890 1.00 85.44 191 GLY A N 1
ATOM 1427 C CA . GLY A 1 191 ? 10.646 -4.579 0.564 1.00 85.44 191 GLY A CA 1
ATOM 1428 C C . GLY A 1 191 ? 11.964 -5.340 0.437 1.00 85.44 191 GLY A C 1
ATOM 1429 O O . GLY A 1 191 ? 12.208 -6.350 1.103 1.00 85.44 191 GLY A O 1
ATOM 1430 N N . SER A 1 192 ? 12.826 -4.878 -0.471 1.00 84.12 192 SER A N 1
ATOM 1431 C CA . SER A 1 192 ? 14.197 -5.385 -0.558 1.00 84.12 192 SER A CA 1
ATOM 1432 C C . SER A 1 192 ? 15.124 -4.793 0.487 1.00 84.12 192 SER A C 1
ATOM 1434 O O . SER A 1 192 ? 15.913 -5.522 1.078 1.00 84.12 192 SER A O 1
ATOM 1436 N N . HIS A 1 193 ? 14.962 -3.496 0.708 1.00 88.56 193 HIS A N 1
ATOM 1437 C CA . HIS A 1 193 ? 15.717 -2.690 1.643 1.00 88.56 193 HIS A CA 1
ATOM 1438 C C . HIS A 1 193 ? 14.736 -1.979 2.586 1.00 88.56 193 HIS A C 1
ATOM 1440 O O . HIS A 1 193 ? 13.592 -1.716 2.184 1.00 88.56 193 HIS A O 1
ATOM 1446 N N . PRO A 1 194 ? 15.147 -1.707 3.832 1.00 92.75 194 PRO A N 1
ATOM 1447 C CA . PRO A 1 194 ? 14.411 -0.829 4.733 1.00 92.75 194 PRO A CA 1
ATOM 1448 C C . PRO A 1 194 ? 14.370 0.583 4.144 1.00 92.75 194 PRO A C 1
ATOM 1450 O O . PRO A 1 194 ? 15.252 0.967 3.382 1.00 92.75 194 PRO A O 1
ATOM 1453 N N . ALA A 1 195 ? 13.340 1.351 4.479 1.00 94.44 195 ALA A N 1
ATOM 1454 C CA . ALA A 1 195 ? 13.240 2.737 4.046 1.00 94.44 195 ALA A CA 1
ATOM 1455 C C . ALA A 1 195 ? 13.781 3.693 5.109 1.00 94.44 195 ALA A C 1
ATOM 1457 O O . ALA A 1 195 ? 13.666 3.431 6.307 1.00 94.44 195 ALA A O 1
ATOM 1458 N N . LEU A 1 196 ? 14.329 4.819 4.664 1.00 95.12 196 LEU A N 1
ATOM 1459 C CA . LEU A 1 196 ? 14.822 5.883 5.531 1.00 95.12 196 LEU A CA 1
ATOM 1460 C C . LEU A 1 196 ? 13.821 7.037 5.569 1.00 95.12 196 LEU A C 1
ATOM 1462 O O . LEU A 1 196 ? 13.412 7.558 4.531 1.00 95.12 196 LEU A O 1
ATOM 1466 N N . LEU A 1 197 ? 13.440 7.450 6.776 1.00 95.31 197 LEU A N 1
ATOM 1467 C CA . LEU A 1 197 ? 12.575 8.600 7.022 1.00 95.31 197 LEU A CA 1
ATOM 1468 C C . LEU A 1 197 ? 13.325 9.647 7.840 1.00 95.31 197 LEU A C 1
ATOM 1470 O O . LEU A 1 197 ? 13.633 9.428 9.007 1.00 95.31 197 LEU A O 1
ATOM 1474 N N . HIS A 1 198 ? 13.570 10.816 7.261 1.00 94.56 198 HIS A N 1
ATOM 1475 C CA . HIS A 1 198 ? 14.161 11.932 7.996 1.00 94.56 198 HIS A CA 1
ATOM 1476 C C . HIS A 1 198 ? 13.150 12.526 9.001 1.00 94.56 198 HIS A C 1
ATOM 1478 O O . HIS A 1 198 ? 11.975 12.710 8.679 1.00 94.56 198 HIS A O 1
ATOM 1484 N N . ASN A 1 199 ? 13.587 12.899 10.207 1.00 92.31 199 ASN A N 1
ATOM 1485 C CA . ASN A 1 199 ? 12.719 13.445 11.265 1.00 92.31 199 ASN A CA 1
ATOM 1486 C C . ASN A 1 199 ? 12.041 14.788 10.895 1.00 92.31 199 ASN A C 1
ATOM 1488 O O . ASN A 1 199 ? 10.981 15.119 11.414 1.00 92.31 199 ASN A O 1
ATOM 1492 N N . LEU A 1 200 ? 12.621 15.550 9.962 1.00 92.19 200 LEU A N 1
ATOM 1493 C CA . LEU A 1 200 ? 12.028 16.755 9.352 1.00 92.19 200 LEU A CA 1
ATOM 1494 C C . LEU A 1 200 ? 11.138 16.475 8.128 1.00 92.19 200 LEU A C 1
ATOM 1496 O O . LEU A 1 200 ? 10.599 17.412 7.533 1.00 92.19 200 LEU A O 1
ATOM 1500 N N . SER A 1 201 ? 10.976 15.218 7.711 1.00 92.56 201 SER A N 1
ATOM 1501 C CA . SER A 1 201 ? 10.141 14.833 6.563 1.00 92.56 201 SER A CA 1
ATOM 1502 C C . SER A 1 201 ? 8.667 14.650 6.926 1.00 92.56 201 SER A C 1
ATOM 1504 O O . SER A 1 201 ? 7.959 13.902 6.262 1.00 92.56 201 SER A O 1
ATOM 1506 N N . PHE A 1 202 ? 8.191 15.389 7.926 1.00 91.38 202 PHE A N 1
ATOM 1507 C CA . PHE A 1 202 ? 6.784 15.503 8.302 1.00 91.38 202 PHE A CA 1
ATOM 1508 C C . PHE A 1 202 ? 6.279 16.909 7.990 1.00 91.38 202 PHE A C 1
ATOM 1510 O O . PHE A 1 202 ? 7.056 17.871 7.986 1.00 91.38 202 PHE A O 1
ATOM 1517 N N . GLU A 1 203 ? 4.990 17.040 7.697 1.00 88.94 203 GLU A N 1
ATOM 1518 C CA . GLU A 1 203 ? 4.368 18.356 7.542 1.00 88.94 203 GLU A CA 1
ATOM 1519 C C . GLU A 1 203 ? 4.509 19.168 8.832 1.00 88.94 203 GLU A C 1
ATOM 1521 O O . GLU A 1 203 ? 4.138 18.693 9.895 1.00 88.94 203 GLU A O 1
ATOM 1526 N N . GLY A 1 204 ? 5.068 20.379 8.748 1.00 86.50 204 GLY A N 1
ATOM 1527 C CA . GLY A 1 204 ? 5.251 21.268 9.906 1.00 86.50 204 GLY A CA 1
ATOM 1528 C C . GLY A 1 204 ? 6.419 20.931 10.849 1.00 86.50 204 GLY A C 1
ATOM 1529 O O . GLY A 1 204 ? 6.699 21.701 11.768 1.00 86.50 204 GLY A O 1
ATOM 1530 N N . ALA A 1 205 ? 7.170 19.847 10.615 1.00 89.25 205 ALA A N 1
ATOM 1531 C CA . ALA A 1 205 ? 8.320 19.512 11.458 1.00 89.25 205 ALA A CA 1
ATOM 1532 C C . ALA A 1 205 ? 9.481 20.514 11.312 1.00 89.25 205 ALA A C 1
ATOM 1534 O O . ALA A 1 205 ? 9.889 20.893 10.211 1.00 89.25 205 ALA A O 1
ATOM 1535 N N . THR A 1 206 ? 10.062 20.904 12.448 1.00 89.88 206 THR A N 1
ATOM 1536 C CA . THR A 1 206 ? 11.228 21.798 12.542 1.00 89.88 206 THR A CA 1
ATOM 1537 C C . THR A 1 206 ? 12.294 21.189 13.452 1.00 89.88 206 THR A C 1
ATOM 1539 O O . THR A 1 206 ? 12.015 20.277 14.222 1.00 89.88 206 THR A O 1
ATOM 1542 N N . LYS A 1 207 ? 13.529 21.717 13.435 1.00 90.19 207 LYS A N 1
ATOM 1543 C CA . LYS A 1 207 ? 14.610 21.220 14.317 1.00 90.19 207 LYS A CA 1
ATOM 1544 C C . LYS A 1 207 ? 14.262 21.290 15.812 1.00 90.19 207 LYS A C 1
ATOM 1546 O O . LYS A 1 207 ? 14.796 20.509 16.590 1.00 90.19 207 LYS A O 1
ATOM 1551 N N . ARG A 1 208 ? 13.392 22.229 16.208 1.00 89.94 208 ARG A N 1
ATOM 1552 C CA . ARG A 1 208 ? 12.919 22.390 17.595 1.00 89.94 208 ARG A CA 1
ATOM 1553 C C . ARG A 1 208 ? 11.722 21.496 17.909 1.00 89.94 208 ARG A C 1
ATOM 1555 O O . ARG A 1 208 ? 11.593 21.042 19.036 1.00 89.94 208 ARG A O 1
ATOM 1562 N N . ASN A 1 209 ? 10.862 21.270 16.917 1.00 88.75 209 ASN A N 1
ATOM 1563 C CA . ASN A 1 209 ? 9.614 20.539 17.056 1.00 88.75 209 ASN A CA 1
ATOM 1564 C C . ASN A 1 209 ? 9.571 19.389 16.045 1.00 88.75 209 ASN A C 1
ATOM 1566 O O . ASN A 1 209 ? 9.153 19.577 14.898 1.00 88.75 209 ASN A O 1
ATOM 1570 N N . ARG A 1 210 ? 10.060 18.224 16.473 1.00 87.88 210 ARG A N 1
ATOM 1571 C CA . ARG A 1 210 ? 10.146 17.002 15.667 1.00 87.88 210 ARG A CA 1
ATOM 1572 C C . ARG A 1 210 ? 9.273 15.903 16.281 1.00 87.88 210 ARG A C 1
ATOM 1574 O O . ARG A 1 210 ? 9.224 15.824 17.511 1.00 87.88 210 ARG A O 1
ATOM 1581 N N . PRO A 1 211 ? 8.622 15.061 15.463 1.00 88.19 211 PRO A N 1
ATOM 1582 C CA . PRO A 1 211 ? 7.879 13.918 15.971 1.00 88.19 211 PRO A CA 1
ATOM 1583 C C . PRO A 1 211 ? 8.820 12.957 16.690 1.00 88.19 211 PRO A C 1
ATOM 1585 O O . PRO A 1 211 ? 9.977 12.801 16.302 1.00 88.19 211 PRO A O 1
ATOM 1588 N N . TYR A 1 212 ? 8.314 12.326 17.743 1.00 89.56 212 TYR A N 1
ATOM 1589 C CA . TYR A 1 212 ? 9.016 11.280 18.472 1.00 89.56 212 TYR A CA 1
ATOM 1590 C C . TYR A 1 212 ? 8.299 9.959 18.221 1.00 89.56 212 TYR A C 1
ATOM 1592 O O . TYR A 1 212 ? 7.167 9.783 18.659 1.00 89.56 212 TYR A O 1
ATOM 1600 N N . LEU A 1 213 ? 8.953 9.059 17.489 1.00 91.56 213 LEU A N 1
ATOM 1601 C CA . LEU A 1 213 ? 8.404 7.761 17.117 1.00 91.56 213 LEU A CA 1
ATOM 1602 C C . LEU A 1 213 ? 9.164 6.656 17.841 1.00 91.56 213 LEU A C 1
ATOM 1604 O O . LEU A 1 213 ? 10.387 6.557 17.714 1.00 91.56 213 LEU A O 1
ATOM 1608 N N . SER A 1 214 ? 8.441 5.826 18.586 1.00 92.12 214 SER A N 1
ATOM 1609 C CA . SER A 1 214 ? 9.013 4.649 19.234 1.00 92.12 214 SER A CA 1
ATOM 1610 C C . SER A 1 214 ? 9.266 3.521 18.227 1.00 92.12 214 SER A C 1
ATOM 1612 O O . SER A 1 214 ? 8.494 3.352 17.279 1.00 92.12 214 SER A O 1
ATOM 1614 N N . PRO A 1 215 ? 10.308 2.696 18.434 1.00 94.38 215 PRO A N 1
ATOM 1615 C CA . PRO A 1 215 ? 10.424 1.411 17.751 1.00 94.38 215 PRO A CA 1
ATOM 1616 C C . PRO A 1 215 ? 9.137 0.590 17.914 1.00 94.38 215 PRO A C 1
ATOM 1618 O O . PRO A 1 215 ? 8.585 0.505 19.008 1.00 94.38 215 PRO A O 1
ATOM 1621 N N . GLY A 1 216 ? 8.650 0.003 16.824 1.00 93.56 216 GLY A N 1
ATOM 1622 C CA . GLY A 1 216 ? 7.377 -0.718 16.760 1.00 93.56 216 GLY A CA 1
ATOM 1623 C C . GLY A 1 216 ? 6.176 0.132 16.334 1.00 93.56 216 GLY A C 1
ATOM 1624 O O . GLY A 1 216 ? 5.150 -0.442 15.969 1.00 93.56 216 GLY A O 1
ATOM 1625 N N . SER A 1 217 ? 6.289 1.465 16.307 1.00 93.56 217 SER A N 1
ATOM 1626 C CA . SER A 1 217 ? 5.215 2.337 15.815 1.00 93.56 217 SER A CA 1
ATOM 1627 C C . SER A 1 217 ? 4.931 2.095 14.330 1.00 93.56 217 SER A C 1
ATOM 1629 O O . SER A 1 217 ? 5.842 1.899 13.517 1.00 93.56 217 SER A O 1
ATOM 1631 N N . LEU A 1 218 ? 3.651 2.145 13.964 1.00 94.25 218 LEU A N 1
ATOM 1632 C CA . LEU A 1 218 ? 3.190 2.053 12.583 1.00 94.25 218 LEU A CA 1
ATOM 1633 C C . LEU A 1 218 ? 3.146 3.440 11.955 1.00 94.25 218 LEU A C 1
ATOM 1635 O O . LEU A 1 218 ? 2.650 4.382 12.563 1.00 94.25 218 LEU A O 1
ATOM 1639 N N . LEU A 1 219 ? 3.609 3.563 10.715 1.00 93.69 219 LEU A N 1
ATOM 1640 C CA . LEU A 1 219 ? 3.548 4.806 9.956 1.00 93.69 219 LEU A CA 1
ATOM 1641 C C . LEU A 1 219 ? 2.905 4.620 8.600 1.00 93.69 219 LEU A C 1
ATOM 1643 O O . LEU A 1 219 ? 3.277 3.722 7.847 1.00 93.69 219 LEU A O 1
ATOM 1647 N N . TYR A 1 220 ? 2.034 5.556 8.244 1.00 93.50 220 TYR A N 1
ATOM 1648 C CA . TYR A 1 220 ? 1.610 5.758 6.872 1.00 93.50 220 TYR A CA 1
ATOM 1649 C C . TYR A 1 220 ? 2.453 6.846 6.220 1.00 93.50 220 TYR A C 1
ATOM 1651 O O . TYR A 1 220 ? 2.466 7.994 6.667 1.00 93.50 220 TYR A O 1
ATOM 1659 N N . CYS A 1 221 ? 3.170 6.487 5.161 1.00 92.88 221 CYS A N 1
ATOM 1660 C CA . CYS A 1 221 ? 4.116 7.376 4.500 1.00 92.88 221 CYS A CA 1
ATOM 1661 C C . CYS A 1 221 ? 4.121 7.178 2.984 1.00 92.88 221 CYS A C 1
ATOM 1663 O O . CYS A 1 221 ? 3.551 6.230 2.438 1.00 92.88 221 CYS A O 1
ATOM 1665 N N . ARG A 1 222 ? 4.781 8.100 2.289 1.00 92.06 222 ARG A N 1
ATOM 1666 C CA . ARG A 1 222 ? 4.933 8.093 0.840 1.00 92.06 222 ARG A CA 1
ATOM 1667 C C . ARG A 1 222 ? 6.398 7.955 0.461 1.00 92.06 222 ARG A C 1
ATOM 1669 O O . ARG A 1 222 ? 7.250 8.668 0.985 1.00 92.06 222 ARG A O 1
ATOM 1676 N N . VAL A 1 223 ? 6.683 7.103 -0.515 1.00 92.94 223 VAL A N 1
ATOM 1677 C CA . VAL A 1 223 ? 8.023 6.971 -1.097 1.00 92.94 223 VAL A CA 1
ATOM 1678 C C . VAL A 1 223 ? 8.358 8.238 -1.891 1.00 92.94 223 VAL A C 1
ATOM 1680 O O . VAL A 1 223 ? 7.680 8.558 -2.875 1.00 92.94 223 VAL A O 1
ATOM 1683 N N . SER A 1 224 ? 9.388 8.968 -1.462 1.00 92.00 224 SER A N 1
ATOM 1684 C CA . SER A 1 224 ? 9.851 10.202 -2.107 1.00 92.00 224 SER A CA 1
ATOM 1685 C C . SER A 1 224 ? 10.883 9.916 -3.187 1.00 92.00 224 SER A C 1
ATOM 1687 O O . SER A 1 224 ? 10.747 10.423 -4.300 1.00 92.00 224 SER A O 1
ATOM 1689 N N . GLU A 1 225 ? 11.873 9.078 -2.885 1.00 91.38 225 GLU A N 1
ATOM 1690 C CA . GLU A 1 225 ? 13.006 8.825 -3.770 1.00 91.38 225 GLU A CA 1
ATOM 1691 C C . GLU A 1 225 ? 13.413 7.348 -3.772 1.00 91.38 225 GLU A C 1
ATOM 1693 O O . GLU A 1 225 ? 13.383 6.663 -2.751 1.00 91.38 225 GLU A O 1
ATOM 1698 N N . VAL A 1 226 ? 13.769 6.849 -4.960 1.00 91.75 226 VAL A N 1
ATOM 1699 C CA . VAL A 1 226 ? 14.277 5.490 -5.177 1.00 91.75 226 VAL A CA 1
ATOM 1700 C C . VAL A 1 226 ? 15.373 5.561 -6.238 1.00 91.75 226 VAL A C 1
ATOM 1702 O O . VAL A 1 226 ? 15.079 5.773 -7.414 1.00 91.75 226 VAL A O 1
ATOM 1705 N N . THR A 1 227 ? 16.629 5.360 -5.841 1.00 84.19 227 THR A N 1
ATOM 1706 C CA . THR A 1 227 ? 17.796 5.384 -6.748 1.00 84.19 227 THR A CA 1
ATOM 1707 C C . THR A 1 227 ? 18.243 3.981 -7.187 1.00 84.19 227 THR A C 1
ATOM 1709 O O . THR A 1 227 ? 19.162 3.841 -7.990 1.00 84.19 227 THR A O 1
ATOM 1712 N N . GLY A 1 228 ? 17.600 2.922 -6.681 1.00 79.62 228 GLY A N 1
ATOM 1713 C CA . GLY A 1 228 ? 17.867 1.517 -7.022 1.00 79.62 228 GLY A CA 1
ATOM 1714 C C . GLY A 1 228 ? 19.132 0.922 -6.390 1.00 79.62 228 GLY A C 1
ATOM 1715 O O . GLY A 1 228 ? 19.188 -0.293 -6.217 1.00 79.62 228 GLY A O 1
ATOM 1716 N N . VAL A 1 229 ? 20.108 1.758 -6.023 1.00 85.25 229 VAL A N 1
ATOM 1717 C CA . VAL A 1 229 ? 21.356 1.358 -5.349 1.00 85.25 229 VAL A CA 1
ATOM 1718 C C . VAL A 1 229 ? 21.316 1.676 -3.856 1.00 85.25 229 VAL A C 1
ATOM 1720 O O . VAL A 1 229 ? 21.824 0.891 -3.062 1.00 85.25 229 VAL A O 1
ATOM 1723 N N . THR A 1 230 ? 20.713 2.804 -3.467 1.00 88.75 230 THR A N 1
ATOM 1724 C CA . THR A 1 230 ? 20.588 3.193 -2.057 1.00 88.75 230 THR A CA 1
ATOM 1725 C C . THR A 1 230 ? 19.272 2.714 -1.459 1.00 88.75 230 THR A C 1
ATOM 1727 O O . THR A 1 230 ? 18.328 2.359 -2.178 1.00 88.75 230 THR A O 1
ATOM 1730 N N . ASP A 1 231 ? 19.204 2.749 -0.129 1.00 91.25 231 ASP A N 1
ATOM 1731 C CA . ASP A 1 231 ? 17.950 2.567 0.592 1.00 91.25 231 ASP A CA 1
ATOM 1732 C C . ASP A 1 231 ? 16.913 3.599 0.103 1.00 91.25 231 ASP A C 1
ATOM 1734 O O . ASP A 1 231 ? 17.266 4.752 -0.172 1.00 91.25 231 ASP A O 1
ATOM 1738 N N . PRO A 1 232 ? 15.643 3.194 -0.077 1.00 94.19 232 PRO A N 1
ATOM 1739 C CA . PRO A 1 232 ? 14.584 4.096 -0.506 1.00 94.19 232 PRO A CA 1
ATOM 1740 C C . PRO A 1 232 ? 14.285 5.135 0.574 1.00 94.19 232 PRO A C 1
ATOM 1742 O O . PRO A 1 232 ? 14.199 4.815 1.762 1.00 94.19 232 PRO A O 1
ATOM 1745 N N . GLU A 1 233 ? 14.031 6.368 0.153 1.00 94.31 233 GLU A N 1
ATOM 1746 C CA . GLU A 1 233 ? 13.627 7.434 1.061 1.00 94.31 233 GLU A CA 1
ATOM 1747 C C . GLU A 1 233 ? 12.110 7.588 1.077 1.00 94.31 233 GLU A C 1
ATOM 1749 O O . GLU A 1 233 ? 11.422 7.503 0.048 1.00 94.31 233 GLU A O 1
ATOM 1754 N N . VAL A 1 234 ? 11.579 7.837 2.268 1.00 94.81 234 VAL A N 1
ATOM 1755 C CA . VAL A 1 234 ? 10.161 8.099 2.487 1.00 94.81 234 VAL A CA 1
ATOM 1756 C C . VAL A 1 234 ? 9.952 9.460 3.132 1.00 94.81 234 VAL A C 1
ATOM 1758 O O . VAL A 1 234 ? 10.809 10.025 3.812 1.00 94.81 234 VAL A O 1
ATOM 1761 N N . SER A 1 235 ? 8.751 9.982 2.935 1.00 93.56 235 SER A N 1
ATOM 1762 C CA . SER A 1 235 ? 8.302 11.243 3.499 1.00 93.56 235 SER A CA 1
ATOM 1763 C C . SER A 1 235 ? 6.863 11.123 3.982 1.00 93.56 235 SER A C 1
ATOM 1765 O O . SER A 1 235 ? 6.037 10.437 3.382 1.00 93.56 235 SER A O 1
ATOM 1767 N N . CYS A 1 236 ? 6.562 11.820 5.071 1.00 91.38 236 CYS A N 1
ATOM 1768 C CA . CYS A 1 236 ? 5.216 12.031 5.593 1.00 91.38 236 CYS A CA 1
ATOM 1769 C C . CYS A 1 236 ? 4.728 13.443 5.233 1.00 91.38 236 CYS A C 1
ATOM 1771 O O . CYS A 1 236 ? 4.133 14.144 6.049 1.00 91.38 236 CYS A O 1
ATOM 1773 N N . LYS A 1 237 ? 5.047 13.882 4.010 1.00 88.94 237 LYS A N 1
ATOM 1774 C CA . LYS A 1 237 ? 4.631 15.167 3.447 1.00 88.94 237 LYS A CA 1
ATOM 1775 C C . LYS A 1 237 ? 3.711 14.937 2.269 1.00 88.94 237 LYS A C 1
ATOM 1777 O O . LYS A 1 237 ? 3.924 14.033 1.462 1.00 88.94 237 LYS A O 1
ATOM 1782 N N . VAL A 1 238 ? 2.712 15.795 2.162 1.00 84.06 238 VAL A N 1
ATOM 1783 C CA . VAL A 1 238 ? 1.790 15.809 1.038 1.00 84.06 238 VAL A CA 1
ATOM 1784 C C . VAL A 1 238 ? 2.517 16.449 -0.144 1.00 84.06 238 VAL A C 1
ATOM 1786 O O . VAL A 1 238 ? 2.996 17.587 -0.074 1.00 84.06 238 VAL A O 1
ATOM 1789 N N . ALA A 1 239 ? 2.645 15.719 -1.249 1.00 77.25 239 ALA A N 1
ATOM 1790 C CA . ALA A 1 239 ? 3.448 16.183 -2.370 1.00 77.25 239 ALA A CA 1
ATOM 1791 C C . ALA A 1 239 ? 2.720 17.287 -3.142 1.00 77.25 239 ALA A C 1
ATOM 1793 O O . ALA A 1 239 ? 1.607 17.102 -3.641 1.00 77.25 239 ALA A O 1
ATOM 1794 N N . GLY A 1 240 ? 3.388 18.430 -3.315 1.00 75.56 240 GLY A N 1
ATOM 1795 C CA . GLY A 1 240 ? 2.823 19.553 -4.061 1.00 75.56 240 GLY A CA 1
ATOM 1796 C C . GLY A 1 240 ? 1.501 20.028 -3.455 1.00 75.56 240 GLY A C 1
ATOM 1797 O O . GLY A 1 240 ? 1.357 20.089 -2.241 1.00 75.56 240 GLY A O 1
ATOM 1798 N N . ASP A 1 241 ? 0.528 20.355 -4.287 1.00 66.44 241 ASP A N 1
ATOM 1799 C CA . ASP A 1 241 ? -0.817 20.799 -3.901 1.00 66.44 241 ASP A CA 1
ATOM 1800 C C . ASP A 1 241 ? -1.714 19.689 -3.305 1.00 66.44 241 ASP A C 1
ATOM 1802 O O . ASP A 1 241 ? -2.908 19.905 -3.120 1.00 66.44 241 ASP A O 1
ATOM 1806 N N . GLY A 1 242 ? -1.161 18.506 -3.010 1.00 67.38 242 GLY A N 1
ATOM 1807 C CA . GLY A 1 242 ? -1.899 17.344 -2.502 1.00 67.38 242 GLY A CA 1
ATOM 1808 C C . GLY A 1 242 ? -2.691 16.593 -3.556 1.00 67.38 242 GLY A C 1
ATOM 1809 O O . GLY A 1 242 ? -3.345 15.596 -3.264 1.00 67.38 242 GLY A O 1
ATOM 1810 N N . LEU A 1 243 ? -2.573 17.000 -4.815 1.00 62.97 243 LEU A N 1
ATOM 1811 C CA . LEU A 1 243 ? -3.246 16.369 -5.937 1.00 62.97 243 LEU A CA 1
ATOM 1812 C C . LEU A 1 243 ? -2.803 14.919 -6.163 1.00 62.97 243 LEU A C 1
ATOM 1814 O O . LEU A 1 243 ? -3.602 14.065 -6.542 1.00 62.97 243 LEU A O 1
ATOM 1818 N N . ALA A 1 244 ? -1.525 14.636 -5.919 1.00 62.25 244 ALA A N 1
ATOM 1819 C CA . ALA A 1 244 ? -0.982 13.286 -6.009 1.00 62.25 244 ALA A CA 1
ATOM 1820 C C . ALA A 1 244 ? -1.472 12.367 -4.871 1.00 62.25 244 ALA A C 1
ATOM 1822 O O . ALA A 1 244 ? -1.427 11.151 -5.031 1.00 62.25 244 ALA A O 1
ATOM 1823 N N . ASP A 1 245 ? -1.982 12.954 -3.788 1.00 68.00 245 ASP A N 1
ATOM 1824 C CA . ASP A 1 245 ? -2.407 12.286 -2.555 1.00 68.00 245 ASP A CA 1
ATOM 1825 C C . ASP A 1 245 ? -3.932 12.421 -2.375 1.00 68.00 245 ASP A C 1
ATOM 1827 O O . ASP A 1 245 ? -4.443 12.704 -1.297 1.00 68.00 245 ASP A O 1
ATOM 1831 N N . GLY A 1 246 ? -4.684 12.333 -3.480 1.00 62.50 246 GLY A N 1
ATOM 1832 C CA . GLY A 1 246 ? -6.152 12.347 -3.452 1.00 62.50 246 GLY A CA 1
ATOM 1833 C C . GLY A 1 246 ? -6.795 13.695 -3.095 1.00 62.50 246 GLY A C 1
ATOM 1834 O O . GLY A 1 246 ? -7.986 13.737 -2.790 1.00 62.50 246 GLY A O 1
ATOM 1835 N N . GLY A 1 247 ? -6.044 14.799 -3.147 1.00 65.12 247 GLY A N 1
ATOM 1836 C CA . GLY A 1 247 ? -6.501 16.123 -2.712 1.00 65.12 247 GLY A CA 1
ATOM 1837 C C . GLY A 1 247 ? -6.352 16.350 -1.206 1.00 65.12 247 GLY A C 1
ATOM 1838 O O . GLY A 1 247 ? -7.018 17.231 -0.655 1.00 65.12 247 GLY A O 1
ATOM 1839 N N . ALA A 1 248 ? -5.507 15.553 -0.544 1.00 68.88 248 ALA A N 1
ATOM 1840 C CA . ALA A 1 248 ? -5.163 15.718 0.858 1.00 68.88 248 ALA A CA 1
ATOM 1841 C C . ALA A 1 248 ? -4.751 17.162 1.162 1.00 68.88 248 ALA A C 1
ATOM 1843 O O . ALA A 1 248 ? -3.922 17.767 0.477 1.00 68.88 248 ALA A O 1
ATOM 1844 N N . ARG A 1 249 ? -5.338 17.730 2.217 1.00 72.44 249 ARG A N 1
ATOM 1845 C CA . ARG A 1 249 ? -4.930 19.046 2.702 1.00 72.44 249 ARG A CA 1
ATOM 1846 C C . ARG A 1 249 ? -3.655 18.890 3.512 1.00 72.44 249 ARG A C 1
ATOM 1848 O O . ARG A 1 249 ? -3.571 18.019 4.370 1.00 72.44 249 ARG A O 1
ATOM 1855 N N . ARG A 1 250 ? -2.703 19.797 3.301 1.00 78.81 250 ARG A N 1
ATOM 1856 C CA . ARG A 1 250 ? -1.559 19.927 4.204 1.00 78.81 250 ARG A CA 1
ATOM 1857 C C . ARG A 1 250 ? -2.068 20.279 5.599 1.00 78.81 250 ARG A C 1
ATOM 1859 O O . ARG A 1 250 ? -2.838 21.234 5.776 1.00 78.81 250 ARG A O 1
ATOM 1866 N N . ARG A 1 251 ? -1.674 19.460 6.561 1.00 82.31 251 ARG A N 1
ATOM 1867 C CA . ARG A 1 251 ? -1.998 19.576 7.978 1.00 82.31 251 ARG A CA 1
ATOM 1868 C C . ARG A 1 251 ? -0.722 19.316 8.752 1.00 82.31 251 ARG A C 1
ATOM 1870 O O . ARG A 1 251 ? 0.073 18.484 8.329 1.00 82.31 251 ARG A O 1
ATOM 1877 N N . ASP A 1 252 ? -0.521 20.090 9.809 1.00 79.12 252 ASP A N 1
ATOM 1878 C CA . ASP A 1 252 ? 0.658 19.980 10.663 1.00 79.12 252 ASP A CA 1
ATOM 1879 C C . ASP A 1 252 ? 0.616 18.653 11.417 1.00 79.12 252 ASP A C 1
ATOM 1881 O O . ASP A 1 252 ? -0.446 18.296 11.927 1.00 79.12 252 ASP A O 1
ATOM 1885 N N . TRP A 1 253 ? 1.748 17.951 11.498 1.00 77.94 253 TRP A N 1
ATOM 1886 C CA . TRP A 1 253 ? 1.880 16.607 12.073 1.00 77.94 253 TRP A CA 1
ATOM 1887 C C . TRP A 1 253 ? 1.323 16.477 13.496 1.00 77.94 253 TRP A C 1
ATOM 1889 O O . TRP A 1 253 ? 0.979 15.382 13.926 1.00 77.94 253 TRP A O 1
ATOM 1899 N N . MET A 1 254 ? 1.228 17.592 14.225 1.00 76.62 254 MET A N 1
ATOM 1900 C CA . MET A 1 254 ? 0.648 17.657 15.569 1.00 76.62 254 MET A CA 1
ATOM 1901 C C . MET A 1 254 ? -0.876 17.491 15.591 1.00 76.62 254 MET A C 1
ATOM 1903 O O . MET A 1 254 ? -1.455 17.272 16.652 1.00 76.62 254 MET A O 1
ATOM 1907 N N . THR A 1 255 ? -1.540 17.632 14.445 1.00 74.38 255 THR A N 1
ATOM 1908 C CA . THR A 1 255 ? -2.983 17.432 14.320 1.00 74.38 255 THR A CA 1
ATOM 1909 C C . THR A 1 255 ? -3.265 15.990 13.912 1.00 74.38 255 THR A C 1
ATOM 1911 O O . THR A 1 255 ? -2.752 15.524 12.898 1.00 74.38 255 THR A O 1
ATOM 1914 N N . ASP A 1 256 ? -4.156 15.293 14.626 1.00 70.19 256 ASP A N 1
ATOM 1915 C CA . ASP A 1 256 ? -4.663 13.956 14.241 1.00 70.19 256 ASP A CA 1
ATOM 1916 C C . ASP A 1 256 ? -5.570 14.010 12.971 1.00 70.19 256 ASP A C 1
ATOM 1918 O O . ASP A 1 256 ? -6.486 13.210 12.759 1.00 70.19 256 ASP A O 1
ATOM 1922 N N . GLU A 1 257 ? -5.358 15.008 12.109 1.00 73.00 257 GLU A N 1
ATOM 1923 C CA . GLU A 1 257 ? -5.987 15.195 10.798 1.00 73.00 257 GLU A CA 1
ATOM 1924 C C . GLU A 1 257 ? -4.979 15.077 9.645 1.00 73.00 257 GLU A C 1
ATOM 1926 O O . GLU A 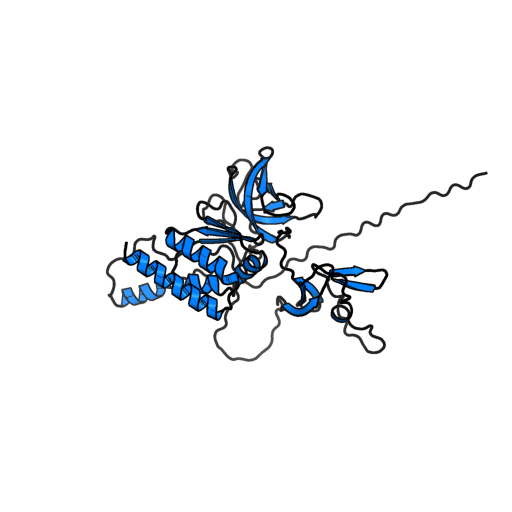1 257 ? -5.320 15.335 8.486 1.00 73.00 257 GLU A O 1
ATOM 1931 N N . CYS A 1 258 ? -3.732 14.707 9.938 1.00 76.94 258 CYS A N 1
ATOM 1932 C CA . CYS A 1 258 ? -2.727 14.460 8.917 1.00 76.94 258 CYS A CA 1
ATOM 1933 C C . CYS A 1 258 ? -3.036 13.209 8.100 1.00 76.94 258 CYS A C 1
ATOM 1935 O O . CYS A 1 258 ? -3.406 12.164 8.624 1.00 76.94 258 CYS A O 1
ATOM 1937 N N . THR A 1 259 ? -2.829 13.314 6.789 1.00 81.06 259 THR A N 1
ATOM 1938 C CA . THR A 1 259 ? -2.941 12.172 5.873 1.00 81.06 259 THR A CA 1
ATOM 1939 C C . THR A 1 259 ? -1.816 11.167 6.092 1.00 81.06 259 THR A C 1
ATOM 1941 O O . THR A 1 259 ? -2.055 9.969 6.030 1.00 81.06 259 THR A O 1
ATOM 1944 N N . TYR A 1 260 ? -0.601 11.650 6.354 1.00 87.75 260 TYR A N 1
ATOM 1945 C CA . TYR A 1 260 ? 0.576 10.830 6.633 1.00 87.75 260 TYR A CA 1
ATOM 1946 C C . TYR A 1 260 ? 1.043 11.052 8.065 1.00 87.75 260 TYR A C 1
ATOM 1948 O O . TYR A 1 260 ? 0.940 12.165 8.580 1.00 87.75 260 TYR A O 1
ATOM 1956 N N . GLY A 1 261 ? 1.606 10.019 8.679 1.00 89.38 261 GLY A N 1
ATOM 1957 C CA . GLY A 1 261 ? 2.053 10.073 10.063 1.00 89.38 261 GLY A CA 1
ATOM 1958 C C . GLY A 1 261 ? 1.930 8.731 10.764 1.00 89.38 261 GLY A C 1
ATOM 1959 O O . GLY A 1 261 ? 1.808 7.684 10.126 1.00 89.38 261 GLY A O 1
ATOM 1960 N N . GLU A 1 262 ? 1.995 8.778 12.089 1.00 91.69 262 GLU A N 1
ATOM 1961 C CA . GLU A 1 262 ? 1.834 7.603 12.937 1.00 91.69 262 GLU A CA 1
ATOM 1962 C C . GLU A 1 262 ? 0.383 7.111 12.932 1.00 91.69 262 GLU A C 1
ATOM 1964 O O . GLU A 1 262 ? -0.557 7.890 13.088 1.00 91.69 262 GLU A O 1
ATOM 1969 N N . LEU A 1 263 ? 0.212 5.802 12.766 1.00 90.81 263 LEU A N 1
ATOM 1970 C CA . LEU A 1 263 ? -1.069 5.117 12.874 1.00 90.81 263 LEU A CA 1
ATOM 1971 C C . LEU A 1 263 ? -1.216 4.594 14.304 1.00 90.81 263 LEU A C 1
ATOM 1973 O O . LEU A 1 263 ? -0.528 3.653 14.704 1.00 90.81 263 LEU A O 1
ATOM 1977 N N . LYS A 1 264 ? -2.099 5.224 15.083 1.00 88.50 264 LYS A N 1
ATOM 1978 C CA . LYS A 1 264 ? -2.334 4.883 16.492 1.00 88.50 264 LYS A CA 1
ATOM 1979 C C . LYS A 1 264 ? -3.407 3.799 16.605 1.00 88.50 264 LYS A C 1
ATOM 1981 O O . LYS A 1 264 ? -4.506 3.955 16.085 1.00 88.50 264 LYS A O 1
ATOM 1986 N N . GLY A 1 265 ? -3.107 2.721 17.326 1.00 88.25 265 GLY A N 1
ATOM 1987 C CA . GLY A 1 265 ? -4.047 1.617 17.541 1.00 88.25 265 GLY A CA 1
ATOM 1988 C C . GLY A 1 265 ? -4.341 0.809 16.272 1.00 88.25 265 GLY A C 1
ATOM 1989 O O . GLY A 1 265 ? -3.515 0.722 15.363 1.00 88.25 265 GLY A O 1
ATOM 1990 N N . GLY A 1 266 ? -5.521 0.189 16.224 1.00 89.12 266 GLY A N 1
ATOM 1991 C CA . GLY A 1 266 ? -5.967 -0.625 15.090 1.00 89.12 266 GLY A CA 1
ATOM 1992 C C . GLY A 1 266 ? -5.241 -1.965 14.944 1.00 89.12 266 GLY A C 1
ATOM 1993 O O . GLY A 1 266 ? -4.528 -2.428 15.831 1.00 89.12 266 GLY A O 1
ATOM 1994 N N . THR A 1 267 ? -5.470 -2.627 13.815 1.00 92.81 267 THR A N 1
ATOM 1995 C CA . THR A 1 267 ? -4.889 -3.925 13.455 1.00 92.81 267 THR A CA 1
ATOM 1996 C C . THR A 1 267 ? -4.318 -3.861 12.045 1.00 92.81 267 THR A C 1
ATOM 1998 O O . THR A 1 267 ? -4.883 -3.220 11.159 1.00 92.81 267 THR A O 1
ATOM 2001 N N . VAL A 1 268 ? -3.194 -4.543 11.821 1.00 93.00 268 VAL A N 1
ATOM 2002 C CA . VAL A 1 268 ? -2.553 -4.633 10.505 1.00 93.00 268 VAL A CA 1
ATOM 2003 C C . VAL A 1 268 ? -2.805 -6.001 9.887 1.00 93.00 268 VAL A C 1
ATOM 2005 O O . VAL A 1 268 ? -2.491 -7.039 10.466 1.00 93.00 268 VAL A O 1
ATOM 2008 N N . LEU A 1 269 ? -3.321 -5.994 8.664 1.00 92.75 269 LEU A N 1
ATOM 2009 C CA . LEU A 1 269 ? -3.538 -7.155 7.819 1.00 92.75 269 LEU A CA 1
ATOM 2010 C C . LEU A 1 269 ? -2.480 -7.198 6.711 1.00 92.75 269 LEU A C 1
ATOM 2012 O O . LEU A 1 269 ? -2.289 -6.236 5.966 1.00 92.75 269 LEU A O 1
ATOM 2016 N N . ARG A 1 270 ? -1.828 -8.355 6.553 1.00 91.62 270 ARG A N 1
ATOM 2017 C CA . ARG A 1 270 ? -0.998 -8.643 5.375 1.00 91.62 270 ARG A CA 1
ATOM 2018 C C . ARG A 1 270 ? -1.879 -9.178 4.249 1.00 91.62 270 ARG A C 1
ATOM 2020 O O . ARG A 1 270 ? -2.616 -10.142 4.437 1.00 91.62 270 ARG A O 1
ATOM 2027 N N . THR A 1 271 ? -1.760 -8.570 3.079 1.00 90.31 271 THR A N 1
ATOM 2028 C CA . THR A 1 271 ? -2.509 -8.878 1.855 1.00 90.31 271 THR A CA 1
ATOM 2029 C C . THR A 1 271 ? -1.549 -9.077 0.686 1.00 90.31 271 THR A C 1
ATOM 2031 O O . THR A 1 271 ? -0.367 -8.724 0.764 1.00 90.31 271 THR A O 1
ATOM 2034 N N . SER A 1 272 ? -2.027 -9.660 -0.415 1.00 90.38 272 SER A N 1
ATOM 2035 C CA . SER A 1 272 ? -1.235 -9.692 -1.641 1.00 90.38 272 SER A CA 1
ATOM 2036 C C . SER A 1 272 ? -1.078 -8.287 -2.232 1.00 90.38 272 SER A C 1
ATOM 2038 O O . SER A 1 272 ? -1.933 -7.413 -2.073 1.00 90.38 272 SER A O 1
ATOM 2040 N N . LEU A 1 273 ? 0.012 -8.058 -2.970 1.00 88.06 273 LEU A N 1
ATOM 2041 C CA . LEU A 1 273 ? 0.237 -6.769 -3.636 1.00 88.06 273 LEU A CA 1
ATOM 2042 C C . LEU A 1 273 ? -0.828 -6.482 -4.701 1.00 88.06 273 LEU A C 1
ATOM 2044 O O . LEU A 1 273 ? -1.122 -5.323 -4.989 1.00 88.06 273 LEU A O 1
ATOM 2048 N N . GLY A 1 274 ? -1.390 -7.535 -5.305 1.00 86.25 274 GLY A N 1
ATOM 2049 C CA . GLY A 1 274 ? -2.526 -7.432 -6.215 1.00 86.25 274 GLY A CA 1
ATOM 2050 C C . GLY A 1 274 ? -3.752 -6.855 -5.514 1.00 86.25 274 GLY A C 1
ATOM 2051 O O . GLY A 1 274 ? -4.263 -5.825 -5.956 1.00 86.25 274 GLY A O 1
ATOM 2052 N N . LEU A 1 275 ? -4.147 -7.455 -4.386 1.00 88.00 275 LEU A N 1
ATOM 2053 C CA . LEU A 1 275 ? -5.284 -6.989 -3.596 1.00 88.00 275 LEU A CA 1
ATOM 2054 C C . LEU A 1 275 ? -5.069 -5.558 -3.083 1.00 88.00 275 LEU A C 1
ATOM 2056 O O . LEU A 1 275 ? -5.956 -4.724 -3.219 1.00 88.00 275 LEU A O 1
ATOM 2060 N N . ALA A 1 276 ? -3.883 -5.220 -2.572 1.00 89.00 276 ALA A N 1
ATOM 2061 C CA . ALA A 1 276 ? -3.596 -3.861 -2.105 1.00 89.00 276 ALA A CA 1
ATOM 2062 C C . ALA A 1 276 ? -3.731 -2.802 -3.214 1.00 89.00 276 ALA A C 1
ATOM 2064 O O . ALA A 1 276 ? -4.310 -1.736 -2.999 1.00 89.00 276 ALA A O 1
ATOM 2065 N N . ARG A 1 277 ? -3.258 -3.099 -4.432 1.00 85.81 277 ARG A N 1
ATOM 2066 C CA . ARG A 1 277 ? -3.458 -2.212 -5.593 1.00 85.81 277 ARG A CA 1
ATOM 2067 C C . ARG A 1 277 ? -4.928 -2.086 -5.964 1.00 85.81 277 ARG A C 1
ATOM 2069 O O . ARG A 1 277 ? -5.339 -1.016 -6.396 1.00 85.81 277 ARG A O 1
ATOM 2076 N N . GLU A 1 278 ? -5.693 -3.163 -5.825 1.00 85.75 278 GLU A N 1
ATOM 2077 C CA . GLU A 1 278 ? -7.130 -3.179 -6.070 1.00 85.75 278 GLU A CA 1
ATOM 2078 C C . GLU A 1 278 ? -7.922 -2.384 -5.025 1.00 85.75 278 GLU A C 1
ATOM 2080 O O . GLU A 1 278 ? -8.852 -1.668 -5.394 1.00 85.75 278 GLU A O 1
ATOM 2085 N N . LEU A 1 279 ? -7.539 -2.450 -3.752 1.00 87.62 279 LEU A N 1
ATOM 2086 C CA . LEU A 1 279 ? -8.128 -1.654 -2.670 1.00 87.62 279 LEU A CA 1
ATOM 2087 C C . LEU A 1 279 ? -7.862 -0.154 -2.839 1.00 87.62 279 LEU A C 1
ATOM 2089 O O . LEU A 1 279 ? -8.726 0.654 -2.527 1.00 87.62 279 LEU A O 1
ATOM 2093 N N . LEU A 1 280 ? -6.700 0.219 -3.384 1.00 85.38 280 LEU A N 1
ATOM 2094 C CA . LEU A 1 280 ? -6.359 1.611 -3.703 1.00 85.38 280 LEU A CA 1
ATOM 2095 C C . LEU A 1 280 ? -7.120 2.175 -4.916 1.00 85.38 280 LEU A C 1
ATOM 2097 O O . LEU A 1 280 ? -6.985 3.367 -5.222 1.00 85.38 280 LEU A O 1
ATOM 2101 N N . ARG A 1 281 ? -7.881 1.347 -5.647 1.00 81.06 281 ARG A N 1
ATOM 2102 C CA . ARG A 1 281 ? -8.702 1.827 -6.763 1.00 81.06 281 ARG A CA 1
ATOM 2103 C C . ARG A 1 281 ? -9.962 2.518 -6.232 1.00 81.06 281 ARG A C 1
ATOM 2105 O O . ARG A 1 281 ? -10.585 2.012 -5.303 1.00 81.06 281 ARG A O 1
ATOM 2112 N N . PRO A 1 282 ? -10.390 3.633 -6.848 1.00 77.19 282 PRO A N 1
ATOM 2113 C CA . PRO A 1 282 ? -11.574 4.364 -6.400 1.00 77.19 282 PRO A CA 1
ATOM 2114 C C . PRO A 1 282 ? -12.880 3.581 -6.541 1.00 77.19 282 PRO A C 1
ATOM 2116 O O . PRO A 1 282 ? -13.835 3.849 -5.822 1.00 77.19 282 PRO A O 1
ATOM 2119 N N . ASP A 1 283 ? -12.919 2.615 -7.456 1.00 79.81 283 ASP A N 1
ATOM 2120 C CA . ASP A 1 283 ? -14.058 1.757 -7.767 1.00 79.81 283 ASP A CA 1
ATOM 2121 C C . ASP A 1 283 ? -14.004 0.406 -7.026 1.00 79.81 283 ASP A C 1
ATOM 2123 O O . ASP A 1 283 ? -14.495 -0.611 -7.522 1.00 79.81 283 ASP A O 1
ATOM 2127 N N . ASN A 1 284 ? -13.383 0.364 -5.842 1.00 85.94 284 ASN A N 1
ATOM 2128 C CA . ASN A 1 284 ? -13.301 -0.865 -5.063 1.00 85.94 284 ASN A CA 1
ATOM 2129 C C . ASN A 1 284 ? -14.649 -1.235 -4.417 1.00 85.94 284 ASN A C 1
ATOM 2131 O O . ASN A 1 284 ? -15.179 -0.527 -3.560 1.00 85.94 284 ASN A O 1
ATOM 2135 N N . VAL A 1 285 ? -15.165 -2.408 -4.788 1.00 89.31 285 VAL A N 1
ATOM 2136 C CA . VAL A 1 285 ? -16.485 -2.90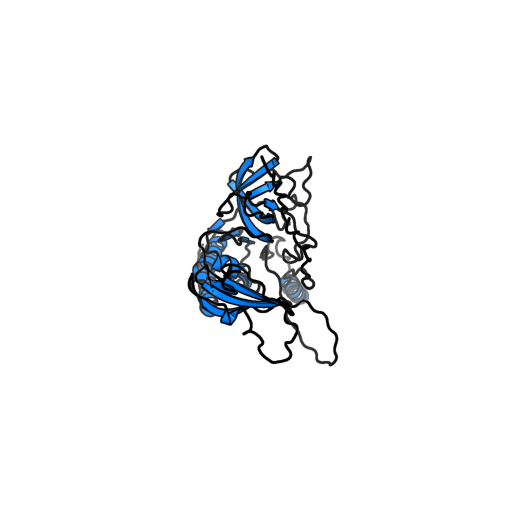0 -4.364 1.00 89.31 285 VAL A CA 1
ATOM 2137 C C . VAL A 1 285 ? -16.543 -3.224 -2.871 1.00 89.31 285 VAL A C 1
ATOM 2139 O O . VAL A 1 285 ? -17.583 -3.020 -2.249 1.00 89.31 285 VAL A O 1
ATOM 2142 N N . VAL A 1 286 ? -15.452 -3.715 -2.281 1.00 89.19 286 VAL A N 1
ATOM 2143 C CA . VAL A 1 286 ? -15.411 -4.126 -0.868 1.00 89.19 286 VAL A CA 1
ATOM 2144 C C . VAL A 1 286 ? -15.580 -2.906 0.026 1.00 89.19 286 VAL A C 1
ATOM 2146 O O . VAL A 1 286 ? -16.485 -2.874 0.857 1.00 89.19 286 VAL A O 1
ATOM 2149 N N . LEU A 1 287 ? -14.750 -1.881 -0.190 1.00 87.62 287 LEU A N 1
ATOM 2150 C CA . LEU A 1 287 ? -14.788 -0.642 0.588 1.00 87.62 287 LEU A CA 1
ATOM 2151 C C . LEU A 1 287 ? -16.107 0.111 0.379 1.00 87.62 287 LEU A C 1
ATOM 2153 O O . LEU A 1 287 ? -16.675 0.630 1.337 1.00 87.62 287 LEU A O 1
ATOM 2157 N N . GLU A 1 288 ? -16.639 0.112 -0.847 1.00 88.06 288 GLU A N 1
ATOM 2158 C CA . GLU A 1 288 ? -17.949 0.699 -1.140 1.00 88.06 288 GLU A CA 1
ATOM 2159 C C . GLU A 1 288 ? -19.073 0.001 -0.353 1.00 88.06 288 GLU A C 1
ATOM 2161 O O . GLU A 1 288 ? -19.934 0.664 0.228 1.00 88.06 288 GLU A O 1
ATOM 2166 N N . CYS A 1 289 ? -19.076 -1.335 -0.307 1.00 88.12 289 CYS A N 1
ATOM 2167 C CA . CYS A 1 289 ? -20.105 -2.099 0.402 1.00 88.12 289 CYS A CA 1
ATOM 2168 C C . CYS A 1 289 ? -19.992 -1.953 1.919 1.00 88.12 289 CYS A C 1
ATOM 2170 O O . CYS A 1 289 ? -21.010 -1.756 2.579 1.00 88.12 289 CYS A O 1
ATOM 2172 N N . LEU A 1 290 ? -18.773 -1.999 2.464 1.00 87.38 290 LEU A N 1
ATOM 2173 C CA . LEU A 1 290 ? -18.528 -1.761 3.888 1.00 87.38 290 LEU A CA 1
ATOM 2174 C C . LEU A 1 290 ? -18.972 -0.354 4.296 1.00 87.38 290 LEU A C 1
ATOM 2176 O O . LEU A 1 290 ? -19.561 -0.182 5.361 1.00 87.38 290 LEU A O 1
ATOM 2180 N N . GLY A 1 291 ? -18.769 0.639 3.425 1.00 85.25 291 GLY A N 1
ATOM 2181 C CA . GLY A 1 291 ? -19.220 1.993 3.704 1.00 85.25 291 GLY A CA 1
ATOM 2182 C C . GLY A 1 291 ? -20.734 2.172 3.647 1.00 85.25 291 GLY A C 1
ATOM 2183 O O . GLY A 1 291 ? -21.313 2.817 4.519 1.00 85.25 291 GLY A O 1
ATOM 2184 N N . LYS A 1 292 ? -21.408 1.533 2.684 1.00 86.75 292 LYS A N 1
ATOM 2185 C CA . LYS A 1 292 ? -22.882 1.503 2.624 1.00 86.75 292 LYS A CA 1
ATOM 2186 C C . LYS A 1 292 ? -23.512 0.746 3.793 1.00 86.75 292 LYS A C 1
ATOM 2188 O O . LYS A 1 292 ? -24.653 1.024 4.144 1.00 86.75 292 LYS A O 1
ATOM 2193 N N . ALA A 1 293 ? -22.783 -0.189 4.398 1.00 82.88 293 ALA A N 1
ATOM 2194 C CA . ALA A 1 293 ? -23.235 -0.926 5.570 1.00 82.88 293 ALA A CA 1
ATOM 2195 C C . ALA A 1 293 ? -23.266 -0.081 6.860 1.00 82.88 293 ALA A C 1
ATOM 2197 O O . ALA A 1 293 ? -23.732 -0.576 7.884 1.00 82.88 293 ALA A O 1
ATOM 2198 N N . GLY A 1 294 ? -22.810 1.177 6.835 1.00 81.56 294 GLY A N 1
ATOM 2199 C CA . GLY A 1 294 ? -22.865 2.074 7.993 1.00 81.56 294 GLY A CA 1
ATOM 2200 C C . GLY A 1 294 ? -21.852 1.738 9.090 1.00 81.56 294 GLY A C 1
ATOM 2201 O O . GLY A 1 294 ? -22.055 2.110 10.242 1.00 81.56 294 GLY A O 1
ATOM 2202 N N . LEU A 1 295 ? -20.775 1.026 8.752 1.00 83.56 295 LEU A N 1
ATOM 2203 C CA . LEU A 1 295 ? -19.694 0.718 9.685 1.00 83.56 295 LEU A CA 1
ATOM 2204 C C . LEU A 1 295 ? -18.786 1.944 9.847 1.00 83.56 295 LEU A C 1
ATOM 2206 O O . LEU A 1 295 ? -18.290 2.483 8.857 1.00 83.56 295 LEU A O 1
ATOM 2210 N N . ALA A 1 296 ? -18.541 2.366 11.086 1.00 85.75 296 ALA A N 1
ATOM 2211 C CA . ALA A 1 296 ? -17.548 3.392 11.393 1.00 85.75 296 ALA A CA 1
ATOM 2212 C C . ALA A 1 296 ? -16.167 2.736 11.540 1.00 85.75 296 ALA A C 1
ATOM 2214 O O . ALA A 1 296 ? -15.938 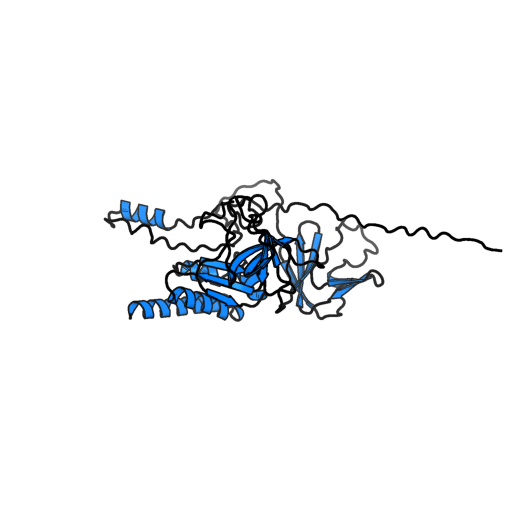1.971 12.478 1.00 85.75 296 ALA A O 1
ATOM 2215 N N . PHE A 1 297 ? -15.265 2.995 10.594 1.00 86.88 297 PHE A N 1
ATOM 2216 C CA . PHE A 1 297 ? -13.889 2.504 10.636 1.00 86.88 297 PHE A CA 1
ATOM 2217 C C . PHE A 1 297 ? -12.953 3.407 9.827 1.00 86.88 297 PHE A C 1
ATOM 2219 O O . PHE A 1 297 ? -13.358 4.095 8.887 1.00 86.88 297 PHE A O 1
ATOM 2226 N N . GLU A 1 298 ? -11.677 3.360 10.171 1.00 88.25 298 GLU A N 1
ATOM 2227 C CA . GLU A 1 298 ? -10.573 3.983 9.462 1.00 88.25 298 GLU A CA 1
ATOM 2228 C C . GLU A 1 298 ? -9.743 2.907 8.766 1.00 88.25 298 GLU A C 1
ATOM 2230 O O . GLU A 1 298 ? -9.582 1.792 9.271 1.00 88.25 298 GLU A O 1
ATOM 2235 N N . VAL A 1 299 ? -9.225 3.229 7.582 1.00 89.44 299 VAL A N 1
ATOM 2236 C CA . VAL A 1 299 ? -8.390 2.301 6.817 1.00 89.44 299 VAL A CA 1
ATOM 2237 C C . VAL A 1 299 ? -7.255 3.034 6.111 1.00 89.44 299 VAL A C 1
ATOM 2239 O O . VAL A 1 299 ? -7.467 4.043 5.430 1.00 89.44 299 VAL A O 1
ATOM 2242 N N . ALA A 1 300 ? -6.046 2.488 6.240 1.00 90.56 300 ALA A N 1
ATOM 2243 C CA . ALA A 1 300 ? -4.864 2.898 5.490 1.00 90.56 300 ALA A CA 1
ATOM 2244 C C . ALA A 1 300 ? -4.370 1.713 4.657 1.00 90.56 300 ALA A C 1
ATOM 2246 O O . ALA A 1 300 ? -4.064 0.647 5.192 1.00 90.56 300 ALA A O 1
ATOM 2247 N N . VAL A 1 301 ? -4.291 1.886 3.338 1.00 91.44 301 VAL A N 1
ATOM 2248 C CA . VAL A 1 301 ? -3.879 0.822 2.415 1.00 91.44 301 VAL A CA 1
ATOM 2249 C C . VAL A 1 301 ? -2.493 1.141 1.876 1.00 91.44 301 VAL A C 1
ATOM 2251 O O . VAL A 1 301 ? -2.304 2.088 1.120 1.00 91.44 301 VAL A O 1
ATOM 2254 N N . GLY A 1 302 ? -1.514 0.320 2.233 1.00 92.12 302 GLY A N 1
ATOM 2255 C CA . GLY A 1 302 ? -0.169 0.390 1.694 1.00 92.12 302 GLY A CA 1
ATOM 2256 C C . GLY A 1 302 ? -0.019 -0.429 0.414 1.00 92.12 302 GLY A C 1
ATOM 2257 O O . GLY A 1 302 ? -0.352 -1.614 0.367 1.00 92.12 302 GLY A O 1
ATOM 2258 N N . ALA A 1 303 ? 0.587 0.161 -0.617 1.00 90.00 303 ALA A N 1
ATOM 2259 C CA . ALA A 1 303 ? 0.963 -0.516 -1.862 1.00 90.00 303 ALA A CA 1
ATOM 2260 C C . ALA A 1 303 ? 1.940 -1.691 -1.644 1.00 90.00 303 ALA A C 1
ATOM 2262 O O . ALA A 1 303 ? 2.110 -2.533 -2.528 1.00 90.00 303 ALA A O 1
ATOM 2263 N N . ASN A 1 304 ? 2.549 -1.765 -0.458 1.00 91.62 304 ASN A N 1
ATOM 2264 C CA . ASN A 1 304 ? 3.394 -2.856 0.008 1.00 91.62 304 ASN A CA 1
ATOM 2265 C C . ASN A 1 304 ? 2.629 -4.079 0.539 1.00 91.62 304 ASN A C 1
ATOM 2267 O O . ASN A 1 304 ? 3.256 -5.019 1.024 1.00 91.62 304 ASN A O 1
ATOM 2271 N N . GLY A 1 305 ? 1.297 -4.103 0.425 1.00 89.75 305 GLY A N 1
ATOM 2272 C CA . GLY A 1 305 ? 0.483 -5.239 0.863 1.00 89.75 305 GLY A CA 1
ATOM 2273 C C . GLY A 1 305 ? 0.135 -5.203 2.348 1.00 89.75 305 GLY A C 1
ATOM 2274 O O . GLY A 1 305 ? -0.339 -6.201 2.884 1.00 89.75 305 GLY A O 1
ATOM 2275 N N . LEU A 1 306 ? 0.362 -4.079 3.023 1.00 92.88 306 LEU A N 1
ATOM 2276 C CA . LEU A 1 306 ? -0.076 -3.867 4.397 1.00 92.88 306 LEU A CA 1
ATOM 2277 C C . LEU A 1 306 ? -1.323 -2.999 4.420 1.00 92.88 306 LEU A C 1
ATOM 2279 O O . LEU A 1 306 ? -1.326 -1.902 3.871 1.00 92.88 306 LEU A O 1
ATOM 2283 N N . VAL A 1 307 ? -2.363 -3.484 5.084 1.00 93.00 307 VAL A N 1
ATOM 2284 C CA . VAL A 1 307 ? -3.606 -2.748 5.294 1.00 93.00 307 VAL A CA 1
ATOM 2285 C C . VAL A 1 307 ? -3.780 -2.557 6.786 1.00 93.00 307 VAL A C 1
ATOM 2287 O O . VAL A 1 307 ? -3.842 -3.531 7.527 1.00 93.00 307 VAL A O 1
ATOM 2290 N N . TRP A 1 308 ? -3.843 -1.314 7.232 1.00 94.31 308 TRP A N 1
ATOM 2291 C CA . TRP A 1 308 ? -4.178 -0.975 8.606 1.00 94.31 308 TRP A CA 1
ATOM 2292 C C . TRP A 1 308 ? -5.664 -0.648 8.691 1.00 94.31 308 TRP A C 1
ATOM 2294 O O . TRP A 1 308 ? -6.182 0.080 7.844 1.00 94.31 308 TRP A O 1
ATOM 2304 N N . VAL A 1 309 ? -6.340 -1.204 9.691 1.00 92.94 309 VAL A N 1
ATOM 2305 C CA . VAL A 1 309 ? -7.768 -1.007 9.949 1.00 92.94 309 VAL A CA 1
ATOM 2306 C C . VAL A 1 309 ? -7.950 -0.651 11.413 1.00 92.94 309 VAL A C 1
ATOM 2308 O O . VAL A 1 309 ? -7.418 -1.334 12.288 1.00 92.94 309 VAL A O 1
ATOM 2311 N N . HIS A 1 310 ? -8.740 0.377 11.686 1.00 90.12 310 HIS A N 1
ATOM 2312 C CA . HIS A 1 310 ? -9.100 0.765 13.041 1.00 90.12 310 HIS A CA 1
ATOM 2313 C C . HIS A 1 310 ? -10.595 1.055 13.137 1.00 90.12 310 HIS A C 1
ATOM 2315 O O . HIS A 1 310 ? -11.187 1.636 12.236 1.00 90.12 310 HIS A O 1
ATOM 2321 N N . SER A 1 311 ? -11.221 0.630 14.223 1.00 89.56 311 SER A N 1
ATOM 2322 C CA . SER A 1 311 ? -12.596 0.968 14.572 1.00 89.56 311 SER A CA 1
ATOM 2323 C C . SER A 1 311 ? -12.694 1.016 16.091 1.00 89.56 311 SER A C 1
ATOM 2325 O O . SER A 1 311 ? -11.925 0.337 16.775 1.00 89.56 311 SER A O 1
ATOM 2327 N N . ASP A 1 312 ? -13.656 1.779 16.601 1.00 88.50 312 ASP A N 1
ATOM 2328 C CA . ASP A 1 312 ? -13.971 1.823 18.031 1.00 88.50 312 ASP A CA 1
ATOM 2329 C C . ASP A 1 312 ? -14.490 0.468 18.540 1.00 88.50 312 ASP A C 1
ATOM 2331 O O . ASP A 1 312 ? -14.322 0.144 19.712 1.00 88.50 312 ASP A O 1
ATOM 2335 N N . GLN A 1 313 ? -15.104 -0.328 17.653 1.00 88.56 313 GLN A N 1
ATOM 2336 C CA . GLN A 1 313 ? -15.631 -1.656 17.968 1.00 88.56 313 GLN A CA 1
ATOM 2337 C C . GLN A 1 313 ? -14.722 -2.751 17.378 1.00 88.56 313 GLN A C 1
ATOM 2339 O O . GLN A 1 313 ? -14.452 -2.753 16.163 1.00 88.56 313 GLN A O 1
ATOM 2344 N N . PRO A 1 314 ? -14.232 -3.704 18.191 1.00 89.50 314 PRO A N 1
ATOM 2345 C CA . PRO A 1 314 ? -13.357 -4.767 17.707 1.00 89.50 314 PRO A CA 1
ATOM 2346 C C . PRO A 1 314 ? -14.064 -5.693 16.707 1.00 89.50 314 PRO A C 1
ATOM 2348 O O . PRO A 1 314 ? -13.435 -6.139 15.745 1.00 89.50 314 PRO A O 1
ATOM 2351 N N . GLU A 1 315 ? -15.372 -5.914 16.845 1.00 90.81 315 GLU A N 1
ATOM 2352 C CA . GLU A 1 315 ? -16.190 -6.735 15.944 1.00 90.81 315 GLU A CA 1
ATOM 2353 C C . GLU A 1 315 ? -16.190 -6.156 14.525 1.00 90.81 315 GLU A C 1
ATOM 2355 O O . GLU A 1 315 ? -16.019 -6.882 13.541 1.00 90.81 315 GLU A O 1
ATOM 2360 N N . HIS A 1 316 ? -16.301 -4.829 14.409 1.00 90.31 316 HIS A N 1
ATOM 2361 C CA . HIS A 1 316 ? -16.204 -4.131 13.129 1.00 90.31 316 HIS A CA 1
ATOM 2362 C C . HIS A 1 316 ? -14.809 -4.277 12.517 1.00 90.31 316 HIS A C 1
ATOM 2364 O O . HIS A 1 316 ? -14.687 -4.541 11.320 1.00 90.31 316 HIS A O 1
ATOM 2370 N N . THR A 1 317 ? -13.754 -4.159 13.329 1.00 91.19 317 THR A N 1
ATOM 2371 C CA . THR A 1 317 ? -12.367 -4.333 12.865 1.00 91.19 317 THR A CA 1
ATOM 2372 C C . THR A 1 317 ? -12.148 -5.739 12.301 1.00 91.19 317 THR A C 1
ATOM 2374 O O . THR A 1 317 ? -11.611 -5.891 11.199 1.00 91.19 317 THR A O 1
ATOM 2377 N N . VAL A 1 318 ? -12.616 -6.772 13.010 1.00 92.81 318 VAL A N 1
ATOM 2378 C CA . VAL A 1 318 ? -12.524 -8.177 12.580 1.00 92.81 318 VAL A CA 1
ATOM 2379 C C . VAL A 1 318 ? -13.332 -8.420 11.304 1.00 92.81 318 VAL A C 1
ATOM 2381 O O . VAL A 1 318 ? -12.823 -9.039 10.365 1.00 92.81 318 VAL A O 1
ATOM 2384 N N . LEU A 1 319 ? -14.559 -7.896 11.222 1.00 93.12 319 LEU A N 1
ATOM 2385 C CA . LEU A 1 319 ? -15.398 -8.001 10.028 1.00 93.12 319 LEU A CA 1
ATOM 2386 C C . LEU A 1 319 ? -14.707 -7.397 8.806 1.00 93.12 319 LEU A C 1
ATOM 2388 O O . LEU A 1 319 ? -14.650 -8.045 7.759 1.00 93.12 319 LEU A O 1
ATOM 2392 N N . VAL A 1 320 ? -14.167 -6.183 8.930 1.00 91.56 320 VAL A N 1
ATOM 2393 C CA . VAL A 1 320 ? -13.480 -5.493 7.829 1.00 91.56 320 VAL A CA 1
ATOM 2394 C C . VAL A 1 320 ? -12.250 -6.287 7.390 1.00 91.56 320 VAL A C 1
ATOM 2396 O O . VAL A 1 320 ? -12.073 -6.518 6.194 1.00 91.56 320 VAL A O 1
ATOM 2399 N N . CYS A 1 321 ? -11.438 -6.777 8.331 1.00 93.00 321 CYS A N 1
ATOM 2400 C CA . CYS A 1 321 ? -10.267 -7.598 8.014 1.00 93.00 321 CYS A CA 1
ATOM 2401 C C . CYS A 1 321 ? -10.649 -8.874 7.246 1.00 93.00 321 CYS A C 1
ATOM 2403 O O . CYS A 1 321 ? -10.019 -9.207 6.238 1.00 93.00 321 CYS A O 1
ATOM 2405 N N . ASN A 1 322 ? -11.706 -9.565 7.680 1.00 93.38 322 ASN A N 1
ATOM 2406 C CA . ASN A 1 322 ? -12.195 -10.781 7.032 1.00 93.38 322 ASN A CA 1
ATOM 2407 C C . ASN A 1 322 ? -12.781 -10.498 5.645 1.00 93.38 322 ASN A C 1
ATOM 2409 O O . ASN A 1 322 ? -12.480 -11.217 4.691 1.00 93.38 322 ASN A O 1
ATOM 2413 N N . ALA A 1 323 ? -13.568 -9.431 5.505 1.00 92.56 323 ALA A N 1
ATOM 2414 C CA . ALA A 1 323 ? -14.133 -9.019 4.225 1.00 92.56 323 ALA A CA 1
ATOM 2415 C C . ALA A 1 323 ? -13.035 -8.686 3.206 1.00 92.56 323 ALA A C 1
ATOM 2417 O O . ALA A 1 323 ? -13.090 -9.148 2.066 1.00 92.56 323 ALA A O 1
ATOM 2418 N N . VAL A 1 324 ? -12.007 -7.942 3.625 1.00 92.12 324 VAL A N 1
ATOM 2419 C CA . VAL A 1 324 ? -10.860 -7.608 2.773 1.00 92.12 324 VAL A CA 1
ATOM 2420 C C . VAL A 1 324 ? -10.104 -8.871 2.369 1.00 92.12 324 VAL A C 1
ATOM 2422 O O . VAL A 1 324 ? -9.862 -9.080 1.183 1.00 92.12 324 VAL A O 1
ATOM 2425 N N . ARG A 1 325 ? -9.783 -9.757 3.315 1.00 92.44 325 ARG A N 1
ATOM 2426 C CA . ARG A 1 325 ? -9.028 -10.982 3.024 1.00 92.44 325 ARG A CA 1
ATOM 2427 C C . ARG A 1 325 ? -9.767 -11.926 2.072 1.00 92.44 325 ARG A C 1
ATOM 2429 O O . ARG A 1 325 ? -9.157 -12.463 1.154 1.00 92.44 325 ARG A O 1
ATOM 2436 N N . ASN A 1 326 ? -11.071 -12.102 2.260 1.00 92.06 326 ASN A N 1
ATOM 2437 C CA . ASN A 1 326 ? -11.877 -12.998 1.431 1.00 92.06 326 ASN A CA 1
ATOM 2438 C C . ASN A 1 326 ? -12.150 -12.433 0.032 1.00 92.06 326 ASN A C 1
ATOM 2440 O O . ASN A 1 326 ? -12.383 -13.196 -0.905 1.00 92.06 326 ASN A O 1
ATOM 2444 N N . SER A 1 327 ? -12.096 -11.108 -0.129 1.00 90.69 327 SER A N 1
ATOM 2445 C CA . SER A 1 327 ? -12.359 -10.465 -1.417 1.00 90.69 327 SER A CA 1
ATOM 2446 C C . SER A 1 327 ? -11.358 -10.821 -2.518 1.00 90.69 327 SER A C 1
ATOM 2448 O O . SER A 1 327 ? -11.710 -10.731 -3.689 1.00 90.69 327 SER A O 1
ATOM 2450 N N . GLU A 1 328 ? -10.154 -11.287 -2.168 1.00 88.88 328 GLU A N 1
ATOM 2451 C CA . GLU A 1 328 ? -9.092 -11.612 -3.131 1.00 88.88 328 GLU A CA 1
ATOM 2452 C C . GLU A 1 328 ? -9.502 -12.671 -4.165 1.00 88.88 328 GLU A C 1
ATOM 2454 O O . GLU A 1 328 ? -9.051 -12.639 -5.308 1.00 88.88 328 GLU A O 1
ATOM 2459 N N . VAL A 1 329 ? -10.352 -13.619 -3.765 1.00 88.81 329 VAL A N 1
ATOM 2460 C CA . VAL A 1 329 ? -10.743 -14.774 -4.591 1.00 88.81 329 VAL A CA 1
ATOM 2461 C C . VAL A 1 329 ? -12.191 -14.704 -5.072 1.00 88.81 329 VAL A C 1
ATOM 2463 O O . VAL A 1 329 ? -12.676 -15.636 -5.711 1.00 88.81 329 VAL A O 1
ATOM 2466 N N . MET A 1 330 ? -12.900 -13.619 -4.759 1.00 90.19 330 MET A N 1
ATOM 2467 C CA . MET A 1 330 ? -14.328 -13.486 -5.030 1.00 90.19 330 MET A CA 1
ATOM 2468 C C . MET A 1 330 ? -14.601 -12.518 -6.174 1.00 90.19 330 MET A C 1
ATOM 2470 O O . MET A 1 330 ? -13.942 -11.496 -6.347 1.00 90.19 330 MET A O 1
ATOM 2474 N N . THR A 1 331 ? -15.643 -12.813 -6.944 1.00 92.06 331 THR A N 1
ATOM 2475 C CA . THR A 1 331 ? -16.140 -11.884 -7.962 1.00 92.06 331 THR A CA 1
ATOM 2476 C C . THR A 1 331 ? -16.913 -10.724 -7.316 1.00 92.06 331 THR A C 1
ATOM 2478 O O . THR A 1 331 ? -17.487 -10.890 -6.236 1.00 92.06 331 THR A O 1
ATOM 2481 N N . PRO A 1 332 ? -17.024 -9.554 -7.977 1.00 89.88 332 PRO A N 1
ATOM 2482 C CA . PRO A 1 332 ? -17.781 -8.414 -7.462 1.00 89.88 332 PRO A CA 1
ATOM 2483 C C . PRO A 1 332 ? -19.184 -8.728 -6.905 1.00 89.88 332 PRO A C 1
ATOM 2485 O O . PRO A 1 332 ? -19.489 -8.239 -5.820 1.00 89.88 332 PRO A O 1
ATOM 2488 N N . PRO A 1 333 ? -20.055 -9.528 -7.559 1.00 92.81 333 PRO A N 1
ATOM 2489 C CA . PRO A 1 333 ? -21.365 -9.860 -6.989 1.00 92.81 333 PRO A CA 1
ATOM 2490 C C . PRO A 1 333 ? -21.263 -10.736 -5.732 1.00 92.81 333 PRO A C 1
ATOM 2492 O O . PRO A 1 333 ? -22.002 -10.509 -4.774 1.00 92.81 333 PRO A O 1
ATOM 2495 N N . GLN A 1 334 ? -20.322 -11.684 -5.698 1.00 93.81 334 GLN A N 1
ATOM 2496 C CA . GLN A 1 334 ? -20.075 -12.526 -4.522 1.00 93.81 334 GLN A CA 1
ATOM 2497 C C . GLN A 1 334 ? -19.588 -11.692 -3.335 1.00 93.81 334 GLN A C 1
ATOM 2499 O O . GLN A 1 334 ? -20.055 -11.901 -2.219 1.00 93.81 334 GLN A O 1
ATOM 2504 N N . VAL A 1 335 ? -18.732 -10.692 -3.577 1.00 92.06 335 VAL A N 1
ATOM 2505 C CA . VAL A 1 335 ? -18.275 -9.752 -2.544 1.00 92.06 335 VAL A CA 1
ATOM 2506 C C . VAL A 1 335 ? -19.454 -9.017 -1.905 1.00 92.06 335 VAL A C 1
ATOM 2508 O O . VAL A 1 335 ? -19.528 -8.946 -0.680 1.00 92.06 335 VAL A O 1
ATOM 2511 N N . ARG A 1 336 ? -20.406 -8.504 -2.701 1.00 93.38 336 ARG A N 1
ATOM 2512 C CA . ARG A 1 336 ? -21.586 -7.801 -2.156 1.00 93.38 33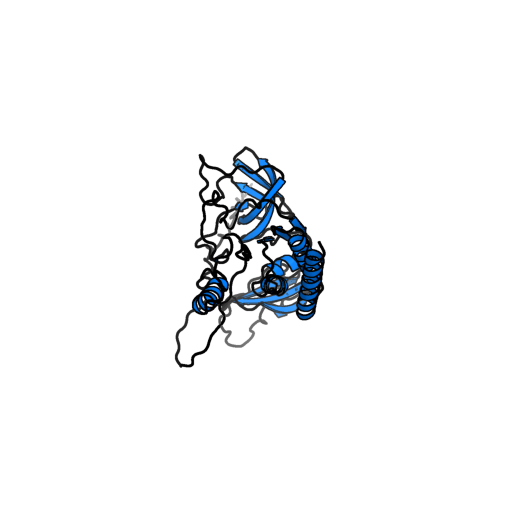6 ARG A CA 1
ATOM 2513 C C . ARG A 1 336 ? -22.424 -8.720 -1.265 1.00 93.38 336 ARG A C 1
ATOM 2515 O O . ARG A 1 336 ? -22.823 -8.310 -0.178 1.00 93.38 336 ARG A O 1
ATOM 2522 N N . GLY A 1 337 ? -22.655 -9.959 -1.709 1.00 93.38 337 GLY A N 1
ATOM 2523 C CA . GLY A 1 337 ? -23.384 -10.965 -0.934 1.00 93.38 337 GLY A CA 1
ATOM 2524 C C . GLY A 1 337 ? -22.667 -11.348 0.363 1.00 93.38 337 GLY A C 1
ATOM 2525 O O . GLY A 1 337 ? -23.287 -11.384 1.423 1.00 93.38 337 GLY A O 1
ATOM 2526 N N . MET A 1 338 ? -21.350 -11.556 0.298 1.00 94.12 338 MET A N 1
ATOM 2527 C CA . MET A 1 338 ? -20.522 -11.869 1.462 1.00 94.12 338 MET A CA 1
ATOM 2528 C C . MET A 1 338 ? -20.547 -10.740 2.496 1.00 94.12 338 MET A C 1
ATOM 2530 O O . MET A 1 338 ? -20.775 -11.004 3.672 1.00 94.12 338 MET A O 1
ATOM 2534 N N . VAL A 1 339 ? -20.329 -9.487 2.079 1.00 92.19 339 VAL A N 1
ATOM 2535 C CA . VAL A 1 339 ? -20.326 -8.339 3.002 1.00 92.19 339 VAL A CA 1
ATOM 2536 C C . VAL A 1 339 ? -21.689 -8.193 3.679 1.00 92.19 339 VAL A C 1
ATOM 2538 O O . VAL A 1 339 ? -21.744 -8.012 4.891 1.00 92.19 339 VAL A O 1
ATOM 2541 N N . ALA A 1 340 ? -22.787 -8.340 2.933 1.00 93.12 340 ALA A N 1
ATOM 2542 C CA . ALA A 1 340 ? -24.131 -8.296 3.505 1.00 93.12 340 ALA A CA 1
ATOM 2543 C C . ALA A 1 340 ? -24.361 -9.403 4.550 1.00 93.12 340 ALA A C 1
ATOM 2545 O O . ALA A 1 340 ? -24.927 -9.134 5.610 1.00 93.12 340 ALA A O 1
ATOM 2546 N N . ALA A 1 341 ? -23.893 -10.627 4.280 1.00 93.75 341 ALA A N 1
ATOM 2547 C CA . ALA A 1 341 ? -23.987 -11.738 5.223 1.00 93.75 341 ALA A CA 1
ATOM 2548 C C . ALA A 1 341 ? -23.166 -11.481 6.497 1.00 93.75 341 ALA A C 1
ATOM 2550 O O . ALA A 1 341 ? -23.700 -11.613 7.593 1.00 93.75 341 ALA A O 1
ATOM 2551 N N . LEU A 1 342 ? -21.908 -11.045 6.361 1.00 92.31 342 LEU A N 1
ATOM 2552 C CA . LEU A 1 342 ? -21.030 -10.748 7.498 1.00 92.31 342 LEU A CA 1
ATOM 2553 C C . LEU A 1 342 ? -21.600 -9.643 8.394 1.00 92.31 342 LEU A C 1
ATOM 2555 O O . LEU A 1 342 ? -21.604 -9.782 9.614 1.00 92.31 342 LEU A O 1
ATOM 2559 N N . VAL A 1 343 ? -22.118 -8.567 7.795 1.00 91.88 343 VAL A N 1
ATOM 2560 C CA . VAL A 1 343 ? -22.728 -7.454 8.539 1.00 91.88 343 VAL A CA 1
ATOM 2561 C C . VAL A 1 343 ? -23.977 -7.911 9.282 1.00 91.88 343 VAL A C 1
ATOM 2563 O O . VAL A 1 343 ? -24.181 -7.511 10.424 1.00 91.88 343 VAL A O 1
ATOM 2566 N N . LYS A 1 344 ? -24.805 -8.761 8.664 1.00 92.38 344 LYS A N 1
ATOM 2567 C CA . LYS A 1 344 ? -25.994 -9.311 9.321 1.00 92.38 344 LYS A CA 1
ATOM 2568 C C . LYS A 1 344 ? -25.620 -10.162 10.536 1.00 92.38 344 LYS A C 1
ATOM 2570 O O . LYS A 1 344 ? -26.259 -10.017 11.571 1.00 92.38 344 LYS A O 1
ATOM 2575 N N . THR A 1 345 ? -24.602 -11.013 10.412 1.00 91.88 345 THR A N 1
ATOM 2576 C CA . THR A 1 345 ? -24.128 -11.851 11.521 1.00 91.88 345 THR A CA 1
ATOM 2577 C C . THR A 1 345 ? -23.614 -10.997 12.671 1.00 91.88 345 THR A C 1
ATOM 2579 O O . THR A 1 345 ? -24.107 -11.140 13.778 1.00 91.88 345 THR A O 1
ATOM 2582 N N . VAL A 1 346 ? -22.714 -10.045 12.404 1.00 89.62 346 VAL A N 1
ATOM 2583 C CA . VAL A 1 346 ? -22.149 -9.198 13.468 1.00 89.62 346 VAL A CA 1
ATOM 2584 C C . VAL A 1 346 ? -23.217 -8.351 14.150 1.00 89.62 346 VAL A C 1
ATOM 2586 O O . VAL A 1 346 ? -23.208 -8.243 15.366 1.00 89.62 346 VAL A O 1
ATOM 2589 N N . ARG A 1 347 ? -24.176 -7.790 13.403 1.00 89.12 347 ARG A N 1
ATOM 2590 C CA . ARG A 1 347 ? -25.276 -7.032 14.019 1.00 89.12 347 ARG A CA 1
ATOM 2591 C C . ARG A 1 347 ? -26.122 -7.890 14.949 1.00 89.12 347 ARG A C 1
ATOM 2593 O O . ARG A 1 347 ? -26.442 -7.436 16.035 1.00 89.12 347 ARG A O 1
ATOM 2600 N N . ARG A 1 348 ? -26.440 -9.121 14.543 1.00 89.50 348 ARG A N 1
ATOM 2601 C CA . ARG A 1 348 ? -27.163 -10.062 15.401 1.00 89.50 348 ARG A CA 1
ATOM 2602 C C . ARG A 1 348 ? -26.349 -10.397 16.652 1.00 89.50 348 ARG A C 1
ATOM 2604 O O . ARG A 1 348 ? -26.882 -10.336 17.747 1.00 89.50 348 ARG A O 1
ATOM 2611 N N . ASP A 1 349 ? -25.064 -10.695 16.492 1.00 86.75 349 ASP A N 1
ATOM 2612 C CA . ASP A 1 349 ? -24.202 -11.061 17.618 1.00 86.75 349 ASP A CA 1
ATOM 2613 C C . ASP A 1 349 ? -24.013 -9.878 18.601 1.00 86.75 349 ASP A C 1
ATOM 2615 O O . ASP A 1 349 ? -23.855 -10.095 19.797 1.00 86.75 349 ASP A O 1
ATOM 2619 N N . MET A 1 350 ? -24.092 -8.626 18.124 1.00 83.44 350 MET A N 1
ATOM 2620 C CA . MET A 1 350 ? -24.112 -7.419 18.970 1.00 83.44 350 MET A CA 1
ATOM 2621 C C . MET A 1 350 ? -25.472 -7.140 19.628 1.00 83.44 350 MET A C 1
ATOM 2623 O O . MET A 1 350 ? -25.522 -6.407 20.607 1.00 83.44 350 MET A O 1
ATOM 2627 N N . GLU A 1 351 ? -26.576 -7.654 19.082 1.00 84.44 351 GLU A N 1
ATOM 2628 C CA . GLU A 1 351 ? -27.915 -7.545 19.686 1.00 84.44 351 GLU A CA 1
ATOM 2629 C C . GLU A 1 351 ? -28.138 -8.608 20.777 1.00 84.44 351 GLU A C 1
ATOM 2631 O O . GLU A 1 351 ? -28.954 -8.408 21.675 1.00 84.44 351 GLU A O 1
ATOM 2636 N N . GLU A 1 352 ? -27.431 -9.737 20.694 1.00 80.12 352 GLU A N 1
ATOM 2637 C CA . GLU A 1 352 ? -27.518 -10.855 21.642 1.00 80.12 352 GLU A CA 1
ATOM 2638 C C . GLU A 1 352 ? -26.664 -10.660 22.913 1.00 80.12 352 GLU A C 1
ATOM 2640 O O . GLU A 1 352 ? -26.818 -11.433 23.862 1.00 80.12 352 GLU A O 1
ATOM 2645 N N . ASN A 1 353 ? -25.794 -9.644 22.951 1.00 59.53 353 ASN A N 1
ATOM 2646 C CA . ASN A 1 353 ? -24.785 -9.421 23.995 1.00 59.53 353 ASN A CA 1
ATOM 2647 C C . ASN A 1 353 ? -24.932 -8.047 24.663 1.00 59.53 353 ASN A C 1
ATOM 2649 O O . ASN A 1 353 ? -24.724 -7.967 25.894 1.00 59.53 353 ASN A O 1
#